Protein AF-A0A7S3LJ16-F1 (afdb_monomer_lite)

Sequence (303 aa):
MEGSASRHNSMEAPLIVEEGTYAYASEDDDGAQLVEEKSRVCLGKTRFFVALRYTCVTLSVVTNALLVCVVYILMKTNASYTPIKPPKPANDTKYYCPFTNGNTDYPSAIALTEVSADYVSLCWRDIIADDRGRTPTPYTLKVDDFWNSIEISKAEPIYRGRSLHFNATDLLPAVTYRFQLTAAKNPKDLYTIKATTSERGYCGNLADITAQKKNQKRMKSNIQQCIIKNVFSDNGARDCIVKKVGLSPKCASCWVKEGHCTLKRCATKCLNPASQACKDCSEKACFPDCVVCSGLPRWTFPA

Secondary structure (DSSP, 8-state):
----PPPPPP-PPP------------------------------------S-SSHHHHHHHHHHHHHHHHHHHHTTS---PPPPPPPPPPP------GGGG-----SSSEEEEEE-SS-EEEEE--TT--TTTPPPPPEEEEE-BTTTTB-GGGPPEEEEES-SEEEE-SPPTT-EEEEEEEETTEEEEEEEEEEEPPPBTTTBSHHHHHHHHHHHHHHHHHHHHHHHHTTT-HHHHHHHHHHHH---HHHHHHHHHHHHHHHHHHTTT-SSTTSHHHHHHHHHHTHHHHHHHH---GGGS--

Organism: NCBI:txid215587

InterPro domains:
  IPR003961 Fibronectin type III [PS50853] (106-199)
  IPR003961 Fibronectin type III [cd00063] (107-183)
  IPR013783 Immunoglobulin-like fold [G3DSA:2.60.40.10] (103-200)
  IPR036116 Fibronectin type III superfamily [SSF49265] (105-184)

Radius of gyration: 30.27 Å; chains: 1; bounding box: 56×52×122 Å

Structure (mmCIF, N/CA/C/O backbone):
data_AF-A0A7S3LJ16-F1
#
_entry.id   AF-A0A7S3LJ16-F1
#
loop_
_atom_site.group_PDB
_atom_site.id
_atom_site.type_symbol
_atom_site.label_atom_id
_atom_site.label_alt_id
_atom_site.label_comp_id
_atom_site.label_asym_id
_atom_site.label_entity_id
_atom_site.label_seq_id
_atom_site.pdbx_PDB_ins_code
_atom_site.Cartn_x
_atom_site.Cartn_y
_atom_site.Cartn_z
_atom_site.occupancy
_atom_site.B_iso_or_equiv
_atom_site.auth_seq_id
_atom_site.auth_comp_id
_atom_site.auth_asym_id
_atom_site.auth_atom_id
_atom_site.pdbx_PDB_model_num
ATOM 1 N N . MET A 1 1 ? 25.458 35.482 -55.438 1.00 44.53 1 MET A N 1
ATOM 2 C CA . MET A 1 1 ? 25.529 36.310 -54.219 1.00 44.53 1 MET A CA 1
ATOM 3 C C . MET A 1 1 ? 24.144 36.876 -53.969 1.00 44.53 1 MET A C 1
ATOM 5 O O . MET A 1 1 ? 23.876 37.977 -54.406 1.00 44.53 1 MET A O 1
ATOM 9 N N . GLU A 1 2 ? 23.267 36.118 -53.318 1.00 33.69 2 GLU A N 1
ATOM 10 C CA . GLU A 1 2 ? 22.007 36.624 -52.760 1.00 33.69 2 GLU A CA 1
ATOM 11 C C . GLU A 1 2 ? 21.747 35.814 -51.488 1.00 33.69 2 GLU A C 1
ATOM 13 O O . GLU A 1 2 ? 21.744 34.585 -51.520 1.00 33.69 2 GLU A O 1
ATOM 18 N N . GLY A 1 3 ? 21.667 36.505 -50.351 1.00 34.97 3 GLY A N 1
ATOM 19 C CA . GLY A 1 3 ? 21.447 35.917 -49.035 1.00 34.97 3 GLY A CA 1
ATOM 20 C C . GLY A 1 3 ? 20.075 36.321 -48.514 1.00 34.97 3 GLY A C 1
ATOM 21 O O . GLY A 1 3 ? 19.817 37.504 -48.309 1.00 34.97 3 GLY A O 1
ATOM 22 N N . SER A 1 4 ? 19.205 35.339 -48.280 1.00 42.50 4 SER A N 1
ATOM 23 C CA . SER A 1 4 ? 17.934 35.523 -47.578 1.00 42.50 4 SER A CA 1
ATOM 24 C C . SER A 1 4 ? 18.112 35.199 -46.097 1.00 42.50 4 SER A C 1
ATOM 26 O O . SER A 1 4 ? 18.382 34.059 -45.726 1.00 42.50 4 SER A O 1
ATOM 28 N N . ALA A 1 5 ? 17.942 36.211 -45.247 1.00 36.75 5 ALA A N 1
ATOM 29 C CA . ALA A 1 5 ? 17.853 36.068 -43.800 1.00 36.75 5 ALA A CA 1
ATOM 30 C C . ALA A 1 5 ? 16.383 35.866 -43.397 1.00 36.75 5 ALA A C 1
ATOM 32 O O . ALA A 1 5 ? 15.550 36.744 -43.621 1.00 36.75 5 ALA A O 1
ATOM 33 N N . SER A 1 6 ? 16.071 34.719 -42.794 1.00 42.12 6 SER A N 1
ATOM 34 C CA . SER A 1 6 ? 14.758 34.431 -42.210 1.00 42.12 6 SER A CA 1
ATOM 35 C C . SER A 1 6 ? 14.800 34.726 -40.709 1.00 42.12 6 SER A C 1
ATOM 37 O O . SER A 1 6 ? 15.608 34.149 -39.983 1.00 42.12 6 SER A O 1
ATOM 39 N N . ARG A 1 7 ? 13.961 35.662 -40.248 1.00 36.66 7 ARG A N 1
ATOM 40 C CA . ARG A 1 7 ? 13.759 35.980 -38.825 1.00 36.66 7 ARG A CA 1
ATOM 41 C C . ARG A 1 7 ? 12.789 34.962 -38.220 1.00 36.66 7 ARG A C 1
ATOM 43 O O . ARG A 1 7 ? 11.685 34.795 -38.728 1.00 36.66 7 ARG A O 1
ATOM 50 N N . HIS A 1 8 ? 13.175 34.318 -37.124 1.00 40.59 8 HIS A N 1
ATOM 51 C CA . HIS A 1 8 ? 12.254 33.618 -36.226 1.00 40.59 8 HIS A CA 1
ATOM 52 C C . HIS A 1 8 ? 12.046 34.475 -34.974 1.00 40.59 8 HIS A C 1
ATOM 54 O O . HIS A 1 8 ? 13.008 34.826 -34.296 1.00 40.59 8 HIS A O 1
ATOM 60 N N . ASN A 1 9 ? 10.788 34.828 -34.702 1.00 36.34 9 ASN A N 1
ATOM 61 C CA . ASN A 1 9 ? 10.353 35.419 -33.440 1.00 36.34 9 ASN A CA 1
ATOM 62 C C . ASN A 1 9 ? 10.146 34.289 -32.425 1.00 36.34 9 ASN A C 1
ATOM 64 O O . ASN A 1 9 ? 9.260 33.455 -32.607 1.00 36.34 9 ASN A O 1
ATOM 68 N N . SER A 1 10 ? 10.936 34.287 -31.355 1.00 37.03 10 SER A N 1
ATOM 69 C CA . SER A 1 10 ? 10.690 33.473 -30.165 1.00 37.03 10 SER A CA 1
ATOM 70 C C . SER A 1 10 ? 9.689 34.196 -29.264 1.00 37.03 10 SER A C 1
ATOM 72 O O . SER A 1 10 ? 9.940 35.320 -28.836 1.00 37.03 10 SER A O 1
ATOM 74 N N . MET A 1 11 ? 8.550 33.561 -28.986 1.00 33.62 11 MET A N 1
ATOM 75 C CA . MET A 1 11 ? 7.672 33.936 -27.877 1.00 33.62 11 MET A CA 1
ATOM 76 C C . MET A 1 11 ? 8.253 33.348 -26.590 1.00 33.62 11 MET A C 1
ATOM 78 O O . MET A 1 11 ? 8.264 32.132 -26.410 1.00 33.62 11 MET A O 1
ATOM 82 N N . GLU A 1 12 ? 8.745 34.212 -25.707 1.00 37.56 12 GLU A N 1
ATOM 83 C CA . GLU A 1 12 ? 9.071 33.860 -24.326 1.00 37.56 12 GLU A CA 1
ATOM 84 C C . GLU A 1 12 ? 7.771 33.762 -23.514 1.00 37.56 12 GLU A C 1
ATOM 86 O O . GLU A 1 12 ? 6.978 34.703 -23.463 1.00 37.56 12 GLU A O 1
ATOM 91 N N . ALA A 1 13 ? 7.543 32.608 -22.887 1.00 41.12 13 ALA A N 1
ATOM 92 C CA . ALA A 1 13 ? 6.515 32.429 -21.867 1.00 41.12 13 ALA A CA 1
ATOM 93 C C . ALA A 1 13 ? 7.133 32.669 -20.475 1.00 41.12 13 ALA A C 1
ATOM 95 O O . ALA A 1 13 ? 8.266 32.238 -20.240 1.00 41.12 13 ALA A O 1
ATOM 96 N N . PRO A 1 14 ? 6.425 33.324 -19.539 1.00 36.28 14 PRO A N 1
ATOM 97 C CA . PRO A 1 14 ? 6.965 33.605 -18.216 1.00 36.28 14 PRO A CA 1
ATOM 98 C C . PRO A 1 14 ? 7.013 32.346 -17.338 1.00 36.28 14 PRO A C 1
ATOM 100 O O . PRO A 1 14 ? 6.017 31.644 -17.156 1.00 36.28 14 PRO A O 1
ATOM 103 N N . LEU A 1 15 ? 8.190 32.103 -16.757 1.00 32.28 15 LEU A N 1
ATOM 104 C CA . LEU A 1 15 ? 8.410 31.201 -15.628 1.00 32.28 15 LEU A CA 1
ATOM 105 C C . LEU A 1 15 ? 7.689 31.749 -14.388 1.00 32.28 15 LEU A C 1
ATOM 107 O O . LEU A 1 15 ? 8.064 32.795 -13.863 1.00 32.28 15 LEU A O 1
ATOM 111 N N . ILE A 1 16 ? 6.693 31.017 -13.891 1.00 35.00 16 ILE A N 1
ATOM 112 C CA . ILE A 1 16 ? 6.196 31.169 -12.521 1.00 35.00 16 ILE A CA 1
ATOM 113 C C . ILE A 1 16 ? 7.022 30.217 -11.654 1.00 35.00 16 ILE A C 1
ATOM 115 O O . ILE A 1 16 ? 6.879 28.998 -11.739 1.00 35.00 16 ILE A O 1
ATOM 119 N N . VAL A 1 17 ? 7.928 30.788 -10.864 1.00 33.84 17 VAL A N 1
ATOM 120 C CA . VAL A 1 17 ? 8.651 30.099 -9.792 1.00 33.84 17 VAL A CA 1
ATOM 121 C C . VAL A 1 17 ? 7.836 30.303 -8.517 1.00 33.84 17 VAL A C 1
ATOM 123 O O . VAL A 1 17 ? 7.818 31.402 -7.971 1.00 33.84 17 VAL A O 1
ATOM 126 N N . GLU A 1 18 ? 7.136 29.269 -8.049 1.00 36.50 18 GLU A N 1
ATOM 127 C CA . GLU A 1 18 ? 6.628 29.249 -6.674 1.00 36.50 18 GLU A CA 1
ATOM 128 C C . GLU A 1 18 ? 7.719 28.686 -5.757 1.00 36.50 18 GLU A C 1
ATOM 130 O O . GLU A 1 18 ? 7.993 27.484 -5.732 1.00 36.50 18 GLU A O 1
ATOM 135 N N . GLU A 1 19 ? 8.372 29.575 -5.010 1.00 35.53 19 GLU A N 1
ATOM 136 C CA . GLU A 1 19 ? 9.252 29.218 -3.901 1.00 35.53 19 GLU A CA 1
ATOM 137 C C . GLU A 1 19 ? 8.410 28.745 -2.705 1.00 35.53 19 GLU A C 1
ATOM 139 O O . GLU A 1 19 ? 7.966 29.527 -1.867 1.00 35.53 19 GLU A O 1
ATOM 144 N N . GLY A 1 20 ? 8.188 27.435 -2.611 1.00 32.12 20 GLY A N 1
ATOM 145 C CA . GLY A 1 20 ? 7.682 26.795 -1.399 1.00 32.12 20 GLY A CA 1
ATOM 146 C C . GLY A 1 20 ? 8.816 26.560 -0.404 1.00 32.12 20 GLY A C 1
ATOM 147 O O . GLY A 1 20 ? 9.491 25.533 -0.447 1.00 32.12 20 GLY A O 1
ATOM 148 N N . THR A 1 21 ? 9.037 27.511 0.501 1.00 31.66 21 THR A N 1
ATOM 149 C CA . THR A 1 21 ? 9.938 27.362 1.651 1.00 31.66 21 THR A CA 1
ATOM 150 C C . THR A 1 21 ? 9.300 26.414 2.673 1.00 31.66 21 THR A C 1
ATOM 152 O O . THR A 1 21 ? 8.366 26.774 3.386 1.00 31.66 21 THR A O 1
ATOM 155 N N . TYR A 1 22 ? 9.799 25.180 2.762 1.00 34.19 22 TYR A N 1
ATOM 156 C CA . TYR A 1 22 ? 9.462 24.272 3.859 1.00 34.19 22 TYR A CA 1
ATOM 157 C C . TYR A 1 22 ? 10.367 24.574 5.054 1.00 34.19 22 TYR A C 1
ATOM 159 O O . TYR A 1 22 ? 11.539 24.200 5.075 1.00 34.19 22 TYR A O 1
ATOM 167 N N . ALA A 1 23 ? 9.818 25.259 6.057 1.00 31.25 23 ALA A N 1
ATOM 168 C CA . ALA A 1 23 ? 10.448 25.378 7.363 1.00 31.25 23 ALA A CA 1
ATOM 169 C C . ALA A 1 23 ? 1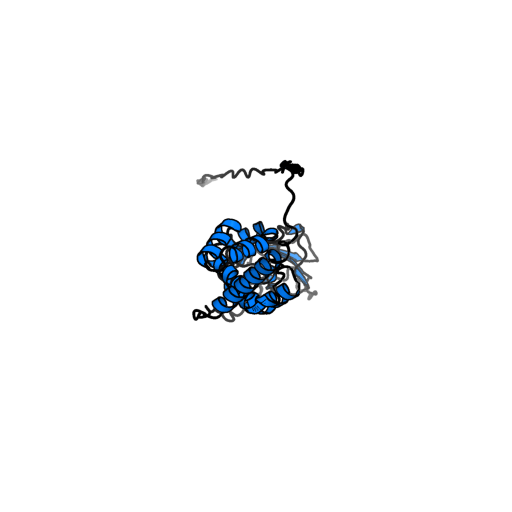0.426 24.009 8.065 1.00 31.25 23 ALA A C 1
ATOM 171 O O . ALA A 1 23 ? 9.363 23.479 8.393 1.00 31.25 23 ALA A O 1
ATOM 172 N N . TYR A 1 24 ? 11.607 23.435 8.291 1.00 34.00 24 TYR A N 1
ATOM 173 C CA . TYR A 1 24 ? 11.796 22.351 9.248 1.00 34.00 24 TYR A CA 1
ATOM 174 C C . TYR A 1 24 ? 11.750 22.950 10.656 1.00 34.00 24 TYR A C 1
ATOM 176 O O . TYR A 1 24 ? 12.658 23.677 11.049 1.00 34.00 24 TYR A O 1
ATOM 184 N N . ALA A 1 25 ? 10.696 22.647 11.411 1.00 32.22 25 ALA A N 1
ATOM 185 C CA . ALA A 1 25 ? 10.716 22.806 12.857 1.00 32.22 25 ALA A CA 1
ATOM 186 C C . ALA A 1 25 ? 11.494 21.620 13.447 1.00 32.22 25 ALA A C 1
ATOM 188 O O . ALA A 1 25 ? 11.031 20.479 13.401 1.00 32.22 25 ALA A O 1
ATOM 189 N N . SER A 1 26 ? 12.702 21.887 13.939 1.00 35.69 26 SER A N 1
ATOM 190 C CA . SER A 1 26 ? 13.384 21.033 14.907 1.00 35.69 26 SER A CA 1
ATOM 191 C C . SER A 1 26 ? 12.682 21.215 16.251 1.00 35.69 26 SER A C 1
ATOM 193 O O . SER A 1 26 ? 12.758 22.288 16.843 1.00 35.69 26 SER A O 1
ATOM 195 N N . GLU A 1 27 ? 11.950 20.200 16.703 1.00 43.31 27 GLU A N 1
ATOM 196 C CA . GLU A 1 27 ? 11.511 20.133 18.096 1.00 43.31 27 GLU A CA 1
ATOM 197 C C . GLU A 1 27 ? 12.629 19.465 18.893 1.00 43.31 27 GLU A C 1
ATOM 199 O O . GLU A 1 27 ? 12.891 18.269 18.744 1.00 43.31 27 GLU A O 1
ATOM 204 N N . ASP A 1 28 ? 13.315 20.303 19.665 1.00 38.19 28 ASP A N 1
ATOM 205 C CA . ASP A 1 28 ? 14.292 19.926 20.670 1.00 38.19 28 ASP A CA 1
ATOM 206 C C . ASP A 1 28 ? 13.643 19.096 21.789 1.00 38.19 28 ASP A C 1
ATOM 208 O O . ASP A 1 28 ? 12.487 19.293 22.177 1.00 38.19 28 ASP A O 1
ATOM 212 N N . ASP A 1 29 ? 14.435 18.145 22.281 1.00 48.34 29 ASP A N 1
ATOM 213 C CA . ASP A 1 29 ? 14.226 17.374 23.499 1.00 48.34 29 ASP A CA 1
ATOM 214 C C . ASP A 1 29 ? 14.048 18.300 24.710 1.00 48.34 29 ASP A C 1
ATOM 216 O O . ASP A 1 29 ? 14.997 18.964 25.117 1.00 48.34 29 ASP A O 1
ATOM 220 N N . ASP A 1 30 ? 12.887 18.240 25.365 1.00 38.12 30 ASP A N 1
ATOM 221 C CA . ASP A 1 30 ? 12.751 18.672 26.755 1.00 38.12 30 ASP A CA 1
ATOM 222 C C . ASP A 1 30 ? 12.128 17.560 27.602 1.00 38.12 30 ASP A C 1
ATOM 224 O O . ASP A 1 30 ? 10.968 17.156 27.462 1.00 38.12 30 ASP A O 1
ATOM 228 N N . GLY A 1 31 ? 12.964 17.038 28.500 1.00 42.78 31 GLY A N 1
ATOM 229 C CA . GLY A 1 31 ? 12.619 16.035 29.489 1.00 42.78 31 GLY A CA 1
ATOM 230 C C . GLY A 1 31 ? 11.640 16.575 30.527 1.00 42.78 31 GLY A C 1
ATOM 231 O O . GLY A 1 31 ? 11.952 17.475 31.303 1.00 42.78 31 GLY A O 1
ATOM 232 N N . ALA A 1 32 ? 10.470 15.949 30.614 1.00 34.19 32 ALA A N 1
ATOM 233 C CA . ALA A 1 32 ? 9.558 16.151 31.729 1.00 34.19 32 ALA A CA 1
ATOM 234 C C . ALA A 1 32 ? 10.014 15.315 32.938 1.00 34.19 32 ALA A C 1
ATOM 236 O O . ALA A 1 32 ? 9.803 14.101 33.004 1.00 34.19 32 ALA A O 1
ATOM 237 N N . GLN A 1 33 ? 10.639 15.991 33.904 1.00 33.88 33 GLN A N 1
ATOM 238 C CA . GLN A 1 33 ? 10.789 15.521 35.279 1.00 33.88 33 GLN A CA 1
ATOM 239 C C . GLN A 1 33 ? 9.412 15.277 35.913 1.00 33.88 33 GLN A C 1
ATOM 241 O O . GLN A 1 33 ? 8.528 16.132 35.893 1.00 33.88 33 GLN A O 1
ATOM 246 N N . LEU A 1 34 ? 9.260 14.106 36.532 1.00 34.62 34 LEU A N 1
ATOM 247 C CA . LEU A 1 34 ? 8.178 13.798 37.461 1.00 34.62 34 LEU A CA 1
ATOM 248 C C . LEU A 1 34 ? 8.373 14.632 38.736 1.00 34.62 34 LEU A C 1
ATOM 250 O O . LEU A 1 34 ? 9.244 14.329 39.550 1.00 34.62 34 LEU A O 1
ATOM 254 N N . VAL A 1 35 ? 7.563 15.676 38.911 1.00 34.84 35 VAL A N 1
ATOM 255 C CA . VAL A 1 35 ? 7.431 16.376 40.193 1.00 34.84 35 VAL A CA 1
ATOM 256 C C . VAL A 1 35 ? 6.405 15.622 41.037 1.00 34.84 35 VAL A C 1
ATOM 258 O O . VAL A 1 35 ? 5.220 15.558 40.718 1.00 34.84 35 VAL A O 1
ATOM 261 N N . GLU A 1 36 ? 6.900 15.003 42.103 1.00 39.34 36 GLU A N 1
ATOM 262 C CA . GLU A 1 36 ? 6.132 14.294 43.121 1.00 39.34 36 GLU A CA 1
ATOM 263 C C . GLU A 1 36 ? 5.460 15.321 44.056 1.00 39.34 36 GLU A C 1
ATOM 265 O O . GLU A 1 36 ? 6.078 15.850 44.981 1.00 39.34 36 GLU A O 1
ATOM 270 N N . GLU A 1 37 ? 4.188 15.643 43.811 1.00 35.06 37 GLU A N 1
ATOM 271 C CA . GLU A 1 37 ? 3.423 16.554 44.668 1.00 35.06 37 GLU A CA 1
ATOM 272 C C . GLU A 1 37 ? 2.857 15.798 45.886 1.00 35.06 37 GLU A C 1
ATOM 274 O O . GLU A 1 37 ? 1.835 15.112 45.837 1.00 35.06 37 GLU A O 1
ATOM 279 N N . LYS A 1 38 ? 3.560 15.907 47.020 1.00 38.09 38 LYS A N 1
ATOM 280 C CA . LYS A 1 38 ? 3.091 15.452 48.337 1.00 38.09 38 LYS A CA 1
ATOM 281 C C . LYS A 1 38 ? 2.044 16.418 48.896 1.00 38.09 38 LYS A C 1
ATOM 283 O O . LYS A 1 38 ? 2.386 17.354 49.616 1.00 38.09 38 LYS A O 1
ATOM 288 N N . SER A 1 39 ? 0.761 16.137 48.686 1.00 34.41 39 SER A N 1
ATOM 289 C CA . SER A 1 39 ? -0.305 16.758 49.482 1.00 34.41 39 SER A CA 1
ATOM 290 C C . SER A 1 39 ? -0.456 16.038 50.828 1.00 34.41 39 SER A C 1
ATOM 292 O O . SER A 1 39 ? -0.985 14.930 50.919 1.00 34.41 39 SER A O 1
ATOM 294 N N . ARG A 1 40 ? 0.016 16.683 51.902 1.00 37.00 40 ARG A N 1
ATOM 295 C CA . ARG A 1 40 ? -0.336 16.340 53.287 1.00 37.00 40 ARG A CA 1
ATOM 296 C C . ARG A 1 40 ? -1.752 16.841 53.566 1.00 37.00 40 ARG A C 1
ATOM 298 O O . ARG A 1 40 ? -1.974 18.045 53.607 1.00 37.00 40 ARG A O 1
ATOM 305 N N . VAL A 1 41 ? -2.677 15.925 53.833 1.00 35.81 41 VAL A N 1
ATOM 306 C CA . VAL A 1 41 ? -3.947 16.238 54.496 1.00 35.81 41 VAL A CA 1
ATOM 307 C C . VAL A 1 41 ? -3.878 15.676 55.910 1.00 35.81 41 VAL A C 1
ATOM 309 O O . VAL A 1 41 ? -3.784 14.467 56.117 1.00 35.81 41 VAL A O 1
ATOM 312 N N . CYS A 1 42 ? -3.887 16.578 56.888 1.00 39.84 42 CYS A N 1
ATOM 313 C CA . CYS A 1 42 ? -4.087 16.256 58.292 1.00 39.84 42 CYS A CA 1
ATOM 314 C C . CYS A 1 42 ? -5.509 15.714 58.477 1.00 39.84 42 CYS A C 1
ATOM 316 O O . CYS A 1 42 ? -6.473 16.439 58.246 1.00 39.84 42 CYS A O 1
ATOM 318 N N . LEU A 1 43 ? -5.646 14.474 58.947 1.00 35.59 43 LEU A N 1
ATOM 319 C CA . LEU A 1 43 ? -6.892 13.990 59.533 1.00 35.59 43 LEU A CA 1
ATOM 320 C C . LEU A 1 43 ? -6.647 13.636 60.993 1.00 35.59 43 LEU A C 1
ATOM 322 O O . LEU A 1 43 ? -5.793 12.818 61.340 1.00 35.59 43 LEU A O 1
ATOM 326 N N . GLY A 1 44 ? -7.386 14.350 61.837 1.00 34.03 44 GLY A N 1
ATOM 327 C CA . GLY A 1 44 ? -7.381 14.216 63.276 1.00 34.03 44 GLY A CA 1
ATOM 328 C C . GLY A 1 44 ? -7.816 12.830 63.732 1.00 34.03 44 GLY A C 1
ATOM 329 O O . GLY A 1 44 ? -8.582 12.116 63.086 1.00 34.03 44 GLY A O 1
ATOM 330 N N . LYS A 1 45 ? -7.306 12.479 64.908 1.00 43.78 45 LYS A N 1
ATOM 331 C CA . LYS A 1 45 ? -7.735 11.346 65.717 1.00 43.78 45 LYS A CA 1
ATOM 332 C C . LYS A 1 45 ? -9.249 11.378 65.922 1.00 43.78 45 LYS A C 1
ATOM 334 O O . LYS A 1 45 ? -9.762 12.278 66.582 1.00 43.78 45 LYS A O 1
ATOM 339 N N . THR A 1 46 ? -9.931 10.306 65.542 1.00 37.97 46 THR A N 1
ATOM 340 C CA . THR A 1 46 ? -11.054 9.807 66.339 1.00 37.97 46 THR A CA 1
ATOM 341 C C . THR A 1 46 ? -11.115 8.291 66.210 1.00 37.97 46 THR A C 1
ATOM 343 O O . THR A 1 46 ? -11.083 7.729 65.120 1.00 37.97 46 THR A O 1
ATOM 346 N N . ARG A 1 47 ? -11.090 7.628 67.367 1.00 49.44 47 ARG A N 1
ATOM 347 C CA . ARG A 1 47 ? -11.299 6.188 67.521 1.00 49.44 47 ARG A CA 1
ATOM 348 C C . ARG A 1 47 ? -12.740 5.848 67.114 1.00 49.44 47 ARG A C 1
ATOM 350 O O . ARG A 1 47 ? -13.613 6.666 67.369 1.00 49.44 47 ARG A O 1
ATOM 357 N N . PHE A 1 48 ? -12.927 4.625 66.607 1.00 42.69 48 PHE A N 1
ATOM 358 C CA . PHE A 1 48 ? -14.157 3.839 66.373 1.00 42.69 48 PHE A CA 1
ATOM 359 C C . PHE A 1 48 ? -14.357 3.392 64.911 1.00 42.69 48 PHE A C 1
ATOM 361 O O . PHE A 1 48 ? -14.116 4.144 63.979 1.00 42.69 48 PHE A O 1
ATOM 368 N N . PHE A 1 49 ? -14.825 2.144 64.767 1.00 37.59 49 PHE A N 1
ATOM 369 C CA . PHE A 1 49 ? -15.144 1.369 63.552 1.00 37.59 49 PHE A CA 1
ATOM 370 C C . PHE A 1 49 ? -14.034 0.522 62.904 1.00 37.59 49 PHE A C 1
ATOM 372 O O . PHE A 1 49 ? -13.638 0.701 61.755 1.00 37.59 49 PHE A O 1
ATOM 379 N N . VAL A 1 50 ? -13.655 -0.546 63.611 1.00 46.97 50 VAL A N 1
ATOM 380 C CA . VAL A 1 50 ? -13.202 -1.808 63.001 1.00 46.97 50 VAL A CA 1
ATOM 381 C C . VAL A 1 50 ? -14.447 -2.666 62.732 1.00 46.97 50 VAL A C 1
ATOM 383 O O . VAL A 1 50 ? -14.789 -3.495 63.561 1.00 46.97 50 VAL A O 1
ATOM 386 N N . ALA A 1 51 ? -15.184 -2.419 61.638 1.00 45.84 51 ALA A N 1
ATOM 387 C CA . ALA A 1 51 ? -16.254 -3.329 61.166 1.00 45.84 51 ALA A CA 1
ATOM 388 C C . ALA A 1 51 ? -16.805 -3.046 59.744 1.00 45.84 51 ALA A C 1
ATOM 390 O O . ALA A 1 51 ? -17.863 -3.559 59.399 1.00 45.84 51 ALA A O 1
ATOM 391 N N . LEU A 1 52 ? -16.154 -2.232 58.899 1.00 40.78 52 LEU A N 1
ATOM 392 C CA . LEU A 1 52 ? -16.749 -1.790 57.615 1.00 40.78 52 LEU A CA 1
ATOM 393 C C . LEU A 1 52 ? -15.781 -1.808 56.416 1.00 40.78 52 LEU A C 1
ATOM 395 O O . LEU A 1 52 ? -15.971 -1.088 55.443 1.00 40.78 52 LEU A O 1
ATOM 399 N N . ARG A 1 53 ? -14.733 -2.645 56.455 1.00 41.12 53 ARG A N 1
ATOM 400 C CA . ARG A 1 53 ? -13.799 -2.812 55.318 1.00 41.12 53 ARG A CA 1
ATOM 401 C C . ARG A 1 53 ? -14.096 -4.001 54.395 1.00 41.12 53 ARG A C 1
ATOM 403 O O . ARG A 1 53 ? -13.517 -4.054 53.317 1.00 41.12 53 ARG A O 1
ATOM 410 N N . TYR A 1 54 ? -15.011 -4.905 54.750 1.00 42.00 54 TYR A N 1
ATOM 411 C CA . TYR A 1 54 ? -15.296 -6.095 53.929 1.00 42.00 54 TYR A CA 1
ATOM 412 C C . TYR A 1 54 ? -16.470 -5.947 52.946 1.00 42.00 54 TYR A C 1
ATOM 414 O O . TYR A 1 54 ? -16.555 -6.715 51.994 1.00 42.00 54 TYR A O 1
ATOM 422 N N . THR A 1 55 ? -17.341 -4.947 53.099 1.00 40.94 55 THR A N 1
ATOM 423 C CA . THR A 1 55 ? -18.516 -4.760 52.221 1.00 40.94 55 THR A CA 1
ATOM 424 C C . THR A 1 55 ? -18.278 -3.825 51.031 1.00 40.94 55 THR A C 1
ATOM 426 O O . THR A 1 55 ? -19.026 -3.877 50.061 1.00 40.94 55 THR A O 1
ATOM 429 N N . CYS A 1 56 ? -17.222 -3.005 51.041 1.00 37.69 56 CYS A N 1
ATOM 430 C CA . CYS A 1 56 ? -16.941 -2.085 49.928 1.00 37.69 56 CYS A CA 1
ATOM 431 C C . CYS A 1 56 ? -16.173 -2.762 48.770 1.00 37.69 56 CYS A C 1
ATOM 433 O O . CYS A 1 56 ? -16.319 -2.384 47.609 1.00 37.69 56 CYS A O 1
ATOM 435 N N . VAL A 1 57 ? -15.403 -3.820 49.057 1.00 42.00 57 VAL A N 1
ATOM 436 C CA . VAL A 1 57 ? -14.650 -4.565 48.029 1.00 42.00 57 VAL A CA 1
ATOM 437 C C . VAL A 1 57 ? -15.575 -5.453 47.189 1.00 42.00 57 VAL A C 1
ATOM 439 O O . VAL A 1 57 ? -15.378 -5.574 45.983 1.00 42.00 57 VAL A O 1
ATOM 442 N N . THR A 1 58 ? -16.639 -6.011 47.771 1.00 42.97 58 THR A N 1
ATOM 443 C CA . THR A 1 58 ? -17.591 -6.852 47.027 1.00 42.97 58 THR A CA 1
ATOM 444 C C . THR A 1 58 ? -18.505 -6.037 46.105 1.00 42.97 58 THR A C 1
ATOM 446 O O . THR A 1 58 ? -18.811 -6.495 45.007 1.00 42.97 58 THR A O 1
ATOM 449 N N . LEU A 1 59 ? -18.862 -4.796 46.462 1.00 38.50 59 LEU A N 1
ATOM 450 C CA . LEU A 1 59 ? -19.703 -3.938 45.610 1.00 38.50 59 LEU A CA 1
ATOM 451 C C . LEU A 1 59 ? -18.986 -3.460 44.326 1.00 38.50 59 LEU A C 1
ATOM 453 O O . LEU A 1 59 ? -19.624 -3.297 43.285 1.00 38.50 59 LEU A O 1
ATOM 457 N N . SER A 1 60 ? -17.659 -3.293 44.369 1.00 44.50 60 SER A N 1
ATOM 458 C CA . SER A 1 60 ? -16.839 -2.894 43.207 1.00 44.50 60 SER A CA 1
ATOM 459 C C . SER A 1 60 ? -16.626 -4.037 42.199 1.00 44.50 60 SER A C 1
ATOM 461 O O . SER A 1 60 ? -16.572 -3.823 40.984 1.00 44.50 60 SER A O 1
ATOM 463 N N . VAL A 1 61 ? -16.573 -5.283 42.680 1.00 48.78 61 VAL A N 1
ATOM 464 C CA . VAL A 1 61 ? -16.457 -6.468 41.811 1.00 48.78 61 VAL A CA 1
ATOM 465 C C . VAL A 1 61 ? -17.796 -6.782 41.135 1.00 48.78 61 VAL A C 1
ATOM 467 O O . VAL A 1 61 ? -17.828 -7.114 39.951 1.00 48.78 61 VAL A O 1
ATOM 470 N N . VAL A 1 62 ? -18.915 -6.608 41.847 1.00 50.66 62 VAL A N 1
ATOM 471 C CA . VAL A 1 62 ? -20.257 -6.889 41.307 1.00 50.66 62 VAL A CA 1
ATOM 472 C C . VAL A 1 62 ? -20.697 -5.839 40.280 1.00 50.66 62 VAL A C 1
ATOM 474 O O . VAL A 1 62 ? -21.278 -6.198 39.257 1.00 50.66 62 VAL A O 1
ATOM 477 N N . THR A 1 63 ? -20.366 -4.558 40.476 1.00 52.00 63 THR A N 1
ATOM 478 C CA . THR A 1 63 ? -20.680 -3.504 39.489 1.00 52.00 63 THR A CA 1
ATOM 479 C C . THR A 1 63 ? -19.886 -3.660 38.190 1.00 52.00 63 THR A C 1
ATOM 481 O O . THR A 1 63 ? -20.465 -3.520 37.114 1.00 52.00 63 THR A O 1
ATOM 484 N N . ASN A 1 64 ? -18.608 -4.054 38.253 1.00 51.66 64 ASN A N 1
ATOM 485 C CA . ASN A 1 64 ? -17.824 -4.362 37.051 1.00 51.66 64 ASN A CA 1
ATOM 486 C C . ASN A 1 64 ? -18.337 -5.607 36.309 1.00 51.66 64 ASN A C 1
ATOM 488 O O . ASN A 1 64 ? -18.441 -5.588 35.083 1.00 51.66 64 ASN A O 1
ATOM 492 N N . ALA A 1 65 ? -18.714 -6.672 37.025 1.00 53.50 65 ALA A N 1
ATOM 493 C CA . ALA A 1 65 ? -19.255 -7.882 36.401 1.00 53.50 65 ALA A CA 1
ATOM 494 C C . ALA A 1 65 ? -20.601 -7.632 35.692 1.00 53.50 65 ALA A C 1
ATOM 496 O O . ALA A 1 65 ? -20.834 -8.151 34.596 1.00 53.50 65 ALA A O 1
ATOM 497 N N . LEU A 1 66 ? -21.466 -6.795 36.276 1.00 54.97 66 LEU A N 1
ATOM 498 C CA . LEU A 1 66 ? -22.732 -6.388 35.662 1.00 54.97 66 LEU A CA 1
ATOM 499 C C . LEU A 1 66 ? -22.518 -5.495 34.435 1.00 54.97 66 LEU A C 1
ATOM 501 O O . LEU A 1 66 ? -23.201 -5.695 33.433 1.00 54.97 66 LEU A O 1
ATOM 505 N N . LEU A 1 67 ? -21.544 -4.576 34.459 1.00 57.38 67 LEU A N 1
ATOM 506 C CA . LEU A 1 67 ? -21.218 -3.751 33.290 1.00 57.38 67 LEU A CA 1
ATOM 507 C C . LEU A 1 67 ? -20.737 -4.614 32.113 1.00 57.38 67 LEU A C 1
ATOM 509 O O . LEU A 1 67 ? -21.187 -4.429 30.983 1.00 57.38 67 LEU A O 1
ATOM 513 N N . VAL A 1 68 ? -19.880 -5.605 32.388 1.00 57.59 68 VAL A N 1
ATOM 514 C CA . VAL A 1 68 ? -19.410 -6.569 31.380 1.00 57.59 68 VAL A CA 1
ATOM 515 C C . VAL A 1 68 ? -20.575 -7.398 30.828 1.00 57.59 68 VAL A C 1
ATOM 517 O O . VAL A 1 68 ? -20.670 -7.582 29.615 1.00 57.59 68 VAL A O 1
ATOM 520 N N . CYS A 1 69 ? -21.503 -7.847 31.681 1.00 53.25 69 CYS A N 1
ATOM 521 C CA . CYS A 1 69 ? -22.683 -8.593 31.235 1.00 53.25 69 CYS A CA 1
ATOM 522 C C . CYS A 1 69 ? -23.639 -7.747 30.383 1.00 53.25 69 CYS A C 1
ATOM 524 O O . CYS A 1 69 ? -24.119 -8.228 29.360 1.00 53.25 69 CYS A O 1
ATOM 526 N N . VAL A 1 70 ? -23.902 -6.492 30.756 1.00 60.12 70 VAL A N 1
ATOM 527 C CA . VAL A 1 70 ? -24.808 -5.608 30.001 1.00 60.12 70 VAL A CA 1
ATOM 528 C C . VAL A 1 70 ? -24.221 -5.267 28.629 1.00 60.12 70 VAL A C 1
ATOM 530 O O . VAL A 1 70 ? -24.935 -5.346 27.629 1.00 60.12 70 VAL A O 1
ATOM 533 N N . VAL A 1 71 ? -22.914 -4.992 28.543 1.00 60.09 71 VAL A N 1
ATOM 534 C CA . VAL A 1 71 ? -22.223 -4.801 27.254 1.00 60.09 71 VAL A CA 1
ATOM 535 C C . VAL A 1 71 ? -22.305 -6.071 26.395 1.00 60.09 71 VAL A C 1
ATOM 537 O O . VAL A 1 71 ? -22.590 -5.989 25.201 1.00 60.09 71 VAL A O 1
ATOM 540 N N . TYR A 1 72 ? -22.136 -7.253 26.998 1.00 57.03 72 TYR A N 1
ATOM 541 C CA . TYR A 1 72 ? -22.214 -8.532 26.286 1.00 57.03 72 TYR A CA 1
ATOM 542 C C . TYR A 1 72 ? -23.624 -8.844 25.753 1.00 57.03 72 TYR A C 1
ATOM 544 O O . TYR A 1 72 ? -23.770 -9.352 24.639 1.00 57.03 72 TYR A O 1
ATOM 552 N N . ILE A 1 73 ? -24.673 -8.525 26.519 1.00 58.38 73 ILE A N 1
ATOM 553 C CA . ILE A 1 73 ? -26.071 -8.760 26.126 1.00 58.38 73 ILE A CA 1
ATOM 554 C C . ILE A 1 73 ? -26.503 -7.779 25.024 1.00 58.38 73 ILE A C 1
ATOM 556 O O . ILE A 1 73 ? -27.155 -8.196 24.066 1.00 58.38 73 ILE A O 1
ATOM 560 N N . LEU A 1 74 ? -26.089 -6.509 25.092 1.00 53.84 74 LEU A N 1
ATOM 561 C CA . LEU A 1 74 ? -26.463 -5.493 24.099 1.00 53.84 74 LEU A CA 1
ATOM 562 C C . LEU A 1 74 ? -25.780 -5.690 22.734 1.00 53.84 74 LEU A C 1
ATOM 564 O O . LEU A 1 74 ? -26.366 -5.367 21.705 1.00 53.84 74 LEU A O 1
ATOM 568 N N . MET A 1 75 ? -24.596 -6.310 22.673 1.00 51.88 75 MET A N 1
ATOM 569 C CA . MET A 1 75 ? -23.935 -6.620 21.391 1.00 51.88 75 MET A CA 1
ATOM 570 C C . MET A 1 75 ? -24.629 -7.724 20.563 1.00 51.88 75 MET A C 1
ATOM 572 O O . MET A 1 75 ? -24.265 -7.961 19.403 1.00 51.88 75 MET A O 1
ATOM 576 N N . LYS A 1 76 ? -25.634 -8.420 21.116 1.00 47.88 76 LYS A N 1
ATOM 577 C CA . LYS A 1 76 ? -26.362 -9.474 20.388 1.00 47.88 76 LYS A CA 1
ATOM 578 C C . LYS A 1 76 ? -27.467 -8.952 19.463 1.00 47.88 76 LYS A C 1
ATOM 580 O O . LYS A 1 76 ? -27.776 -9.640 18.490 1.00 47.88 76 LYS A O 1
ATOM 585 N N . THR A 1 77 ? -28.011 -7.754 19.670 1.00 42.41 77 THR A N 1
ATOM 586 C CA . THR A 1 77 ? -29.063 -7.196 18.801 1.00 42.41 77 THR A CA 1
ATOM 587 C C . THR A 1 77 ? -28.438 -6.506 17.586 1.00 42.41 77 THR A C 1
ATOM 589 O O . THR A 1 77 ? -27.984 -5.370 17.678 1.00 42.41 77 THR A O 1
ATOM 592 N N . ASN A 1 78 ? -28.343 -7.209 16.452 1.00 43.19 78 ASN A N 1
ATOM 593 C CA . ASN A 1 78 ? -27.646 -6.721 15.257 1.00 43.19 78 ASN A CA 1
ATOM 594 C C . ASN A 1 78 ? -28.612 -6.183 14.200 1.00 43.19 78 ASN A C 1
ATOM 596 O O . ASN A 1 78 ? -29.528 -6.884 13.774 1.00 43.19 78 ASN A O 1
ATOM 600 N N . ALA A 1 79 ? -28.314 -4.978 13.714 1.00 38.50 79 ALA A N 1
ATOM 601 C CA . ALA A 1 79 ? -28.762 -4.508 12.415 1.00 38.50 79 ALA A CA 1
ATOM 602 C C . ALA A 1 79 ? -28.159 -5.393 11.310 1.00 38.50 79 ALA A C 1
ATOM 604 O O . ALA A 1 79 ? -26.968 -5.715 11.326 1.00 38.50 79 ALA A O 1
ATOM 605 N N . SER A 1 80 ? -28.997 -5.803 10.359 1.00 32.06 80 SER A N 1
ATOM 606 C CA . SER A 1 80 ? -28.596 -6.580 9.188 1.00 32.06 80 SER A CA 1
ATOM 607 C C . SER A 1 80 ? -27.763 -5.701 8.255 1.00 32.06 80 SER A C 1
ATOM 609 O O . SER A 1 80 ? -28.290 -4.782 7.630 1.00 32.06 80 SER A O 1
ATOM 611 N N . TYR A 1 81 ? -26.459 -5.962 8.175 1.00 39.03 81 TYR A N 1
ATOM 612 C CA . TYR A 1 81 ? -25.556 -5.263 7.265 1.00 39.03 81 TYR A CA 1
ATOM 613 C C . TYR A 1 81 ? -25.346 -6.083 5.993 1.00 39.03 81 TYR A C 1
ATOM 615 O O . TYR A 1 81 ? -24.904 -7.230 6.048 1.00 39.03 81 TYR A O 1
ATOM 623 N N . THR A 1 82 ? -25.635 -5.482 4.840 1.00 30.70 82 THR A N 1
ATOM 624 C CA . THR A 1 82 ? -25.309 -6.059 3.534 1.00 30.70 82 THR A CA 1
ATOM 625 C C . THR A 1 82 ? -23.844 -5.765 3.189 1.00 30.70 82 THR A C 1
ATOM 627 O O . THR A 1 82 ? -23.471 -4.588 3.123 1.00 30.70 82 THR A O 1
ATOM 630 N N . PRO A 1 83 ? -23.007 -6.788 2.935 1.00 35.53 83 PRO A N 1
ATOM 631 C CA . PRO A 1 83 ? -21.625 -6.600 2.507 1.00 35.53 83 PRO A CA 1
ATOM 632 C C . PRO A 1 83 ? -21.568 -5.823 1.187 1.00 35.53 83 PRO A C 1
ATOM 634 O O . PRO A 1 83 ? -22.180 -6.223 0.197 1.00 35.53 83 PRO A O 1
ATOM 637 N N . ILE A 1 84 ? -20.818 -4.722 1.157 1.00 35.88 84 ILE A N 1
ATOM 638 C CA . ILE A 1 84 ? -20.519 -4.009 -0.089 1.00 35.88 84 ILE A CA 1
ATOM 639 C C . ILE A 1 84 ? -19.419 -4.800 -0.804 1.00 35.88 84 ILE A C 1
ATOM 641 O O . ILE A 1 84 ? -18.322 -4.952 -0.266 1.00 35.88 84 ILE A O 1
ATOM 645 N N . LYS A 1 85 ? -19.711 -5.329 -1.997 1.00 28.97 85 LYS A N 1
ATOM 646 C CA . LYS A 1 85 ? -18.716 -6.034 -2.818 1.00 28.97 85 LYS A CA 1
ATOM 647 C C . LYS A 1 85 ? -17.691 -5.034 -3.374 1.00 28.97 85 LYS A C 1
ATOM 649 O O . LYS A 1 85 ? -18.110 -4.029 -3.950 1.00 28.97 85 LYS A O 1
ATOM 654 N N . PRO A 1 86 ? -16.379 -5.297 -3.248 1.00 37.41 86 PRO A N 1
ATOM 655 C CA . PRO A 1 86 ? -15.364 -4.489 -3.915 1.00 37.41 86 PRO A CA 1
ATOM 656 C C . PRO A 1 86 ? -15.506 -4.590 -5.447 1.00 37.41 86 PRO A C 1
ATOM 658 O O . PRO A 1 86 ? -16.021 -5.599 -5.947 1.00 37.41 86 PRO A O 1
ATOM 661 N N . PRO A 1 87 ? -15.059 -3.568 -6.202 1.00 39.81 87 PRO A N 1
ATOM 662 C CA . PRO A 1 87 ? -15.060 -3.611 -7.660 1.00 39.81 87 PRO A CA 1
ATOM 663 C C . PRO A 1 87 ? -14.227 -4.798 -8.163 1.00 39.81 87 PRO A C 1
ATOM 665 O O . PRO A 1 87 ? -13.152 -5.095 -7.638 1.00 39.81 87 PRO A O 1
ATOM 668 N N . LYS A 1 88 ? -14.761 -5.507 -9.163 1.00 34.12 88 LYS A N 1
ATOM 669 C CA . LYS A 1 88 ? -14.111 -6.661 -9.795 1.00 34.12 88 LYS A CA 1
ATOM 670 C C . LYS A 1 88 ? -12.862 -6.175 -10.556 1.00 34.12 88 LYS A C 1
ATOM 672 O O . LYS A 1 88 ? -12.988 -5.179 -11.269 1.00 34.12 88 LYS A O 1
ATOM 677 N N . PRO A 1 89 ? -11.692 -6.833 -10.430 1.00 44.78 89 PRO A N 1
ATOM 678 C CA . PRO A 1 89 ? -10.520 -6.485 -11.233 1.00 44.78 89 PRO A CA 1
ATOM 679 C C . PRO A 1 89 ? -10.853 -6.602 -12.726 1.00 44.78 89 PRO A C 1
ATOM 681 O O . PRO A 1 89 ? -11.627 -7.480 -13.124 1.00 44.78 89 PRO A O 1
ATOM 684 N N . ALA A 1 90 ? -10.322 -5.679 -13.529 1.00 44.94 90 ALA A N 1
ATOM 685 C CA . ALA A 1 90 ? -10.542 -5.649 -14.969 1.00 44.94 90 ALA A CA 1
ATOM 686 C C . ALA A 1 90 ? -10.011 -6.943 -15.615 1.00 44.94 90 ALA A C 1
ATOM 688 O O . ALA A 1 90 ? -8.961 -7.453 -15.240 1.00 44.94 90 ALA A O 1
ATOM 689 N N . ASN A 1 91 ? -10.792 -7.513 -16.534 1.00 46.66 91 ASN A N 1
ATOM 690 C CA . ASN A 1 91 ? -10.497 -8.775 -17.215 1.00 46.66 91 ASN A CA 1
ATOM 691 C C . ASN A 1 91 ? -9.205 -8.702 -18.051 1.00 46.66 91 ASN A C 1
ATOM 693 O O . ASN A 1 91 ? -9.085 -7.796 -18.866 1.00 46.66 91 ASN A O 1
ATOM 697 N N . ASP A 1 92 ? -8.355 -9.726 -17.904 1.00 45.81 92 ASP A N 1
ATOM 698 C CA . ASP A 1 92 ? -7.485 -10.422 -18.880 1.00 45.81 92 ASP A CA 1
ATOM 699 C C . ASP A 1 92 ? -7.211 -9.732 -20.237 1.00 45.81 92 ASP A C 1
ATOM 701 O O . ASP A 1 92 ? -7.416 -10.296 -21.317 1.00 45.81 92 ASP A O 1
ATOM 705 N N . THR A 1 93 ? -6.754 -8.480 -20.217 1.00 55.06 93 THR A N 1
ATOM 706 C CA . THR A 1 93 ? -6.238 -7.826 -21.418 1.00 55.06 93 THR A CA 1
ATOM 707 C C . THR A 1 93 ? -4.859 -8.386 -21.713 1.00 55.06 93 THR A C 1
ATOM 709 O O . THR A 1 93 ? -3.909 -8.172 -20.965 1.00 55.06 93 THR A O 1
ATOM 712 N N . LYS A 1 94 ? -4.758 -9.105 -22.833 1.00 60.66 94 LYS A N 1
ATOM 713 C CA . LYS A 1 94 ? -3.515 -9.638 -23.395 1.00 60.66 94 LYS A CA 1
ATOM 714 C C . LYS A 1 94 ? -2.417 -8.565 -23.372 1.00 60.66 94 LYS A C 1
ATOM 716 O O . LYS A 1 94 ? -2.482 -7.588 -24.115 1.00 60.66 94 LYS A O 1
ATOM 721 N N . TYR A 1 95 ? -1.426 -8.763 -22.507 1.00 65.38 95 TYR A N 1
ATOM 722 C CA . TYR A 1 95 ? -0.311 -7.845 -22.279 1.00 65.38 95 TYR A CA 1
ATOM 723 C C . TYR A 1 95 ? 0.430 -7.529 -23.582 1.00 65.38 95 TYR A C 1
ATOM 725 O O . TYR A 1 95 ? 1.033 -8.417 -24.189 1.00 65.38 95 TYR A O 1
ATOM 733 N N . TYR A 1 96 ? 0.413 -6.265 -24.013 1.00 82.62 96 TYR A N 1
ATOM 734 C CA . TYR A 1 96 ? 1.186 -5.825 -25.171 1.00 82.62 96 TYR A CA 1
ATOM 735 C C . TYR A 1 96 ? 2.475 -5.150 -24.706 1.00 82.62 96 TYR A C 1
ATOM 737 O O . TYR A 1 96 ? 2.474 -3.994 -24.285 1.00 82.62 96 TYR A O 1
ATOM 745 N N . CYS A 1 97 ? 3.588 -5.881 -24.778 1.00 86.62 97 CYS A N 1
ATOM 746 C CA . CYS A 1 97 ? 4.899 -5.272 -24.611 1.00 86.62 97 CYS A CA 1
ATOM 747 C C . CYS A 1 97 ? 5.325 -4.617 -25.939 1.00 86.62 97 CYS A C 1
ATOM 749 O O . CYS A 1 97 ? 5.450 -5.329 -26.945 1.00 86.62 97 CYS A O 1
ATOM 751 N N . PRO A 1 98 ? 5.588 -3.296 -25.970 1.00 87.44 98 PRO A N 1
ATOM 752 C CA . PRO A 1 98 ? 5.852 -2.564 -27.212 1.00 87.44 98 PRO A CA 1
ATOM 753 C C . PRO A 1 98 ? 7.107 -3.025 -27.970 1.00 87.44 98 PRO A C 1
ATOM 755 O O . PRO A 1 98 ? 7.251 -2.745 -29.157 1.00 87.44 98 PRO A O 1
ATOM 758 N N . PHE A 1 99 ? 8.002 -3.766 -27.311 1.00 84.75 99 PHE A N 1
ATOM 759 C CA . PHE A 1 99 ? 9.271 -4.229 -27.879 1.00 84.75 99 PHE A CA 1
ATOM 760 C C . PHE A 1 99 ? 9.164 -5.542 -28.676 1.00 84.75 99 PHE A C 1
ATOM 762 O O . PHE A 1 99 ? 10.165 -6.022 -29.201 1.00 84.75 99 PHE A O 1
ATOM 769 N N . THR A 1 100 ? 7.973 -6.139 -28.784 1.00 75.81 100 THR A N 1
ATOM 770 C CA . THR A 1 100 ? 7.784 -7.494 -29.343 1.00 75.81 100 THR A CA 1
ATOM 771 C C . THR A 1 100 ? 7.966 -7.616 -30.862 1.00 75.81 100 THR A C 1
ATOM 773 O O . THR A 1 100 ? 8.073 -8.733 -31.352 1.00 75.81 100 THR A O 1
ATOM 776 N N . ASN A 1 101 ? 8.103 -6.507 -31.601 1.00 74.12 101 ASN A N 1
ATOM 777 C CA . ASN A 1 101 ? 8.238 -6.505 -33.069 1.00 74.12 101 ASN A CA 1
ATOM 778 C C . ASN A 1 101 ? 9.536 -5.855 -33.581 1.00 74.12 101 ASN A C 1
ATOM 780 O O . ASN A 1 101 ? 9.574 -5.360 -34.704 1.00 74.12 101 ASN A O 1
ATOM 784 N N . GLY A 1 102 ? 10.583 -5.774 -32.753 1.00 68.81 102 GLY A N 1
ATOM 785 C CA . GLY A 1 102 ? 11.836 -5.115 -33.150 1.00 68.81 102 GLY A CA 1
ATOM 786 C C . GLY A 1 102 ? 11.701 -3.603 -33.370 1.00 68.81 102 GLY A C 1
ATOM 787 O O . GLY A 1 102 ? 12.597 -2.987 -33.936 1.00 68.81 102 GLY A O 1
ATOM 788 N N . ASN A 1 103 ? 10.600 -2.993 -32.918 1.00 72.00 103 ASN A N 1
ATOM 789 C CA . ASN A 1 103 ? 10.401 -1.553 -33.002 1.00 72.00 103 ASN A CA 1
ATOM 790 C C . ASN A 1 103 ? 11.404 -0.839 -32.078 1.00 72.00 103 ASN A C 1
ATOM 792 O O . ASN A 1 103 ? 11.338 -0.954 -30.850 1.00 72.00 103 ASN A O 1
ATOM 796 N N . THR A 1 104 ? 12.351 -0.120 -32.679 1.00 72.81 104 THR A N 1
ATOM 797 C CA . THR A 1 104 ? 13.399 0.627 -31.977 1.00 72.81 104 THR A CA 1
ATOM 798 C C . THR A 1 104 ? 13.017 2.064 -31.644 1.00 72.81 104 THR A C 1
ATOM 800 O O . THR A 1 104 ? 13.779 2.711 -30.930 1.00 72.81 104 THR A O 1
ATOM 803 N N . ASP A 1 105 ? 11.854 2.544 -32.090 1.00 76.94 105 ASP A N 1
ATOM 804 C CA . ASP A 1 105 ? 11.462 3.960 -32.003 1.00 76.94 105 ASP A CA 1
ATOM 805 C C . ASP A 1 105 ? 11.022 4.393 -30.596 1.00 76.94 105 ASP A C 1
ATOM 807 O O . ASP A 1 105 ? 10.714 5.561 -30.358 1.00 76.94 105 ASP A O 1
ATOM 811 N N . TYR A 1 106 ? 11.005 3.473 -29.629 1.00 74.25 106 TYR A N 1
ATOM 812 C CA . TYR A 1 106 ? 10.680 3.810 -28.250 1.00 74.25 106 TYR A CA 1
ATOM 813 C C . TYR A 1 106 ? 11.856 4.522 -27.564 1.00 74.25 106 TYR A C 1
ATOM 815 O O . TYR A 1 106 ? 12.945 3.951 -27.458 1.00 74.25 106 TYR A O 1
ATOM 823 N N . PRO A 1 107 ? 11.640 5.735 -27.019 1.00 76.88 107 PRO A N 1
ATOM 824 C CA . PRO A 1 107 ? 12.709 6.537 -26.423 1.00 76.88 107 PRO A CA 1
ATOM 825 C C . PRO A 1 107 ? 13.244 5.951 -25.107 1.00 76.88 107 PRO A C 1
ATOM 827 O O . PRO A 1 107 ? 14.334 6.308 -24.669 1.00 76.88 107 PRO A O 1
ATOM 830 N N . SER A 1 108 ? 12.490 5.052 -24.466 1.00 84.69 108 SER A N 1
ATOM 831 C CA . SER A 1 108 ? 12.864 4.378 -23.222 1.00 84.69 108 SER A CA 1
ATOM 832 C C . SER A 1 108 ? 13.028 2.878 -23.454 1.00 84.69 108 SER A C 1
ATOM 834 O O . SER A 1 108 ? 12.194 2.249 -24.104 1.00 84.69 108 SER A O 1
ATOM 836 N N . ALA A 1 109 ? 14.071 2.283 -22.866 1.00 90.31 109 ALA A N 1
ATOM 837 C CA . ALA A 1 109 ? 14.275 0.834 -22.901 1.00 90.31 109 ALA A CA 1
ATOM 838 C C . ALA A 1 109 ? 13.319 0.063 -21.976 1.00 90.31 109 ALA A C 1
ATOM 840 O O . ALA A 1 109 ? 13.254 -1.157 -22.076 1.00 90.31 109 ALA A O 1
ATOM 841 N N . ILE A 1 110 ? 12.587 0.755 -21.097 1.00 94.81 110 ILE A N 1
ATOM 842 C CA . ILE A 1 110 ? 11.570 0.197 -20.196 1.00 94.81 110 ILE A CA 1
ATOM 843 C C . ILE A 1 110 ? 10.201 0.828 -20.478 1.00 94.81 110 ILE A C 1
ATOM 845 O O . ILE A 1 110 ? 10.113 2.029 -20.750 1.00 94.81 110 ILE A O 1
ATOM 849 N N . ALA A 1 111 ? 9.138 0.030 -20.392 1.00 94.62 111 ALA A N 1
ATOM 850 C CA . ALA A 1 111 ? 7.758 0.444 -20.614 1.00 94.62 111 ALA A CA 1
ATOM 851 C C . ALA A 1 111 ? 6.809 -0.157 -19.566 1.00 94.62 111 ALA A C 1
ATOM 853 O O . ALA A 1 111 ? 7.035 -1.255 -19.049 1.00 94.62 111 ALA A O 1
ATOM 854 N N . LEU A 1 112 ? 5.724 0.568 -19.282 1.00 95.00 112 LEU A N 1
ATOM 855 C CA . LEU A 1 112 ? 4.586 0.053 -18.524 1.00 95.00 112 LEU A CA 1
ATOM 856 C C . LEU A 1 112 ? 3.679 -0.730 -19.467 1.00 95.00 112 LEU A C 1
ATOM 858 O O . LEU A 1 112 ? 3.377 -0.268 -20.565 1.00 95.00 112 LEU A O 1
ATOM 862 N N . THR A 1 113 ? 3.241 -1.899 -19.020 1.00 93.94 113 THR A N 1
ATOM 863 C CA . THR A 1 113 ? 2.272 -2.730 -19.749 1.00 93.94 113 THR A CA 1
ATOM 864 C C . THR A 1 113 ? 0.906 -2.705 -19.081 1.00 93.94 113 THR A C 1
ATOM 866 O O . THR A 1 113 ? -0.107 -2.701 -19.770 1.00 93.94 113 THR A O 1
ATOM 869 N N . GLU A 1 114 ? 0.874 -2.624 -17.751 1.00 93.81 114 GLU A N 1
ATOM 870 C CA . GLU A 1 114 ? -0.351 -2.488 -16.974 1.00 93.81 114 GLU A CA 1
ATOM 871 C C . GLU A 1 114 ? -0.049 -1.787 -15.647 1.00 93.81 114 GLU A C 1
ATOM 873 O O . GLU A 1 114 ? 1.023 -1.967 -15.062 1.00 93.81 114 GLU A O 1
ATOM 878 N N . VAL A 1 115 ? -1.002 -0.988 -15.174 1.00 95.12 115 VAL A N 1
ATOM 879 C CA . VAL A 1 115 ? -0.960 -0.359 -13.856 1.00 95.12 115 VAL A CA 1
ATOM 880 C C . VAL A 1 115 ? -2.309 -0.573 -13.186 1.00 95.12 115 VAL A C 1
ATOM 882 O O . VAL A 1 115 ? -3.343 -0.195 -13.731 1.00 95.12 115 VAL A O 1
ATOM 885 N N . SER A 1 116 ? -2.280 -1.177 -12.005 1.00 95.19 116 SER A N 1
ATOM 886 C CA . SER A 1 116 ? -3.444 -1.421 -11.157 1.00 95.19 116 SER A CA 1
ATOM 887 C C . SER A 1 116 ? -3.296 -0.646 -9.842 1.00 95.19 116 SER A C 1
ATOM 889 O O . SER A 1 116 ? -2.433 0.219 -9.690 1.00 95.19 116 SER A O 1
ATOM 891 N N . ALA A 1 117 ? -4.153 -0.944 -8.873 1.00 95.62 117 ALA A N 1
ATOM 892 C CA . ALA A 1 117 ? -4.095 -0.399 -7.527 1.00 95.62 117 ALA A CA 1
ATOM 893 C C . ALA A 1 117 ? -2.965 -0.997 -6.676 1.00 95.62 117 ALA A C 1
ATOM 895 O O . ALA A 1 117 ? -2.450 -0.334 -5.787 1.00 95.62 117 ALA A O 1
ATOM 896 N N . ASP A 1 118 ? -2.605 -2.256 -6.908 1.00 94.81 118 ASP A N 1
ATOM 897 C CA . ASP A 1 118 ? -1.682 -3.024 -6.064 1.00 94.81 118 ASP A CA 1
ATOM 898 C C . ASP A 1 118 ? -0.559 -3.706 -6.851 1.00 94.81 118 ASP A C 1
ATOM 900 O O . ASP A 1 118 ? 0.271 -4.405 -6.267 1.00 94.81 118 ASP A O 1
ATOM 904 N N . TYR A 1 119 ? -0.500 -3.490 -8.166 1.00 95.25 119 TYR A N 1
ATOM 905 C CA . TYR A 1 119 ? 0.609 -3.959 -8.979 1.00 95.25 119 TYR A CA 1
ATOM 906 C C . TYR A 1 119 ? 0.897 -3.060 -10.179 1.00 95.25 119 TYR A C 1
ATOM 908 O O . TYR A 1 119 ? 0.048 -2.299 -10.652 1.00 95.25 119 TYR A O 1
ATOM 916 N N . VAL A 1 120 ? 2.121 -3.190 -10.681 1.00 95.69 120 VAL A N 1
ATOM 917 C CA . VAL A 1 120 ? 2.599 -2.583 -11.921 1.00 95.69 120 VAL A CA 1
ATOM 918 C C . VAL A 1 120 ? 3.327 -3.654 -12.726 1.00 95.69 120 VAL A C 1
ATOM 920 O O . VAL A 1 120 ? 4.268 -4.279 -12.233 1.00 95.69 120 VAL A O 1
ATOM 923 N N . SER A 1 121 ? 2.914 -3.843 -13.976 1.00 95.56 121 SER A N 1
ATOM 924 C CA . SER A 1 121 ? 3.548 -4.774 -14.909 1.00 95.56 121 SER A CA 1
ATOM 925 C C . SER A 1 121 ? 4.456 -4.011 -15.864 1.00 95.56 121 SER A C 1
ATOM 927 O O . SER A 1 121 ? 4.034 -3.080 -16.559 1.00 95.56 121 SER A O 1
ATOM 929 N N . LEU A 1 122 ? 5.719 -4.415 -15.918 1.00 95.81 122 LEU A N 1
ATOM 930 C CA . LEU A 1 122 ? 6.783 -3.764 -16.675 1.00 95.81 122 LEU A CA 1
ATOM 931 C C . LEU A 1 122 ? 7.320 -4.721 -17.728 1.00 95.81 122 LEU A C 1
ATOM 933 O O . LEU A 1 122 ? 7.407 -5.930 -17.504 1.00 95.81 122 LEU A O 1
ATOM 937 N N . CYS A 1 123 ? 7.772 -4.162 -18.842 1.00 95.38 123 CYS A N 1
ATOM 938 C CA . CYS A 1 123 ? 8.645 -4.879 -19.756 1.00 95.38 123 CYS A CA 1
ATOM 939 C C . CYS A 1 123 ? 9.765 -3.978 -20.268 1.00 95.38 123 CYS A C 1
ATOM 941 O O . CYS A 1 123 ? 9.685 -2.751 -20.181 1.00 95.38 123 CYS A O 1
ATOM 943 N N . TRP A 1 124 ? 10.828 -4.582 -20.783 1.00 93.69 124 TRP A N 1
ATOM 944 C CA . TRP A 1 124 ? 11.968 -3.858 -21.331 1.00 93.69 124 TRP A CA 1
ATOM 945 C C . TRP A 1 124 ? 12.574 -4.572 -22.533 1.00 93.69 124 TRP A C 1
ATOM 947 O O . TRP A 1 124 ? 12.400 -5.773 -22.730 1.00 93.69 124 TRP A O 1
ATOM 957 N N . ARG A 1 125 ? 13.278 -3.806 -23.365 1.00 90.31 125 ARG A N 1
ATOM 958 C CA . ARG A 1 125 ? 14.014 -4.331 -24.517 1.00 90.31 125 ARG A CA 1
ATOM 959 C C . ARG A 1 125 ? 15.292 -5.026 -24.049 1.00 90.31 125 ARG A C 1
ATOM 961 O O . ARG A 1 125 ? 15.922 -4.575 -23.093 1.00 90.31 125 ARG A O 1
ATOM 968 N N . ASP A 1 126 ? 15.722 -6.069 -24.758 1.00 87.38 126 ASP A N 1
ATOM 969 C CA . ASP A 1 126 ? 17.082 -6.579 -24.575 1.00 87.38 126 ASP A CA 1
ATOM 970 C C . ASP A 1 126 ? 18.093 -5.604 -25.196 1.00 87.38 126 ASP A C 1
ATOM 972 O O . ASP A 1 126 ? 18.137 -5.424 -26.410 1.00 87.38 126 ASP A O 1
ATOM 976 N N . ILE A 1 127 ? 18.875 -4.919 -24.363 1.00 79.56 127 ILE A N 1
ATOM 977 C CA . ILE A 1 127 ? 19.756 -3.820 -24.795 1.00 79.56 127 ILE A CA 1
ATOM 978 C C . ILE A 1 127 ? 21.048 -4.335 -25.453 1.00 79.56 127 ILE A C 1
ATOM 980 O O . ILE A 1 127 ? 21.735 -3.577 -26.129 1.00 79.56 127 ILE A O 1
ATOM 984 N N . ILE A 1 128 ? 21.396 -5.615 -25.269 1.00 70.56 128 ILE A N 1
ATOM 985 C CA . ILE A 1 128 ? 22.705 -6.166 -25.678 1.00 70.56 128 ILE A CA 1
ATOM 986 C C . ILE A 1 128 ? 22.551 -7.508 -26.413 1.00 70.56 128 ILE A C 1
ATOM 988 O O . ILE A 1 128 ? 23.488 -8.307 -26.458 1.00 70.56 128 ILE A O 1
ATOM 992 N N . ALA A 1 129 ? 21.380 -7.784 -26.987 1.00 61.25 129 ALA A N 1
ATOM 993 C CA . ALA A 1 129 ? 21.280 -8.824 -28.002 1.00 61.25 129 ALA A CA 1
ATOM 994 C C . ALA A 1 129 ? 21.988 -8.301 -29.261 1.00 61.25 129 ALA A C 1
ATOM 996 O O . ALA A 1 129 ? 21.380 -7.649 -30.102 1.00 61.25 129 ALA A O 1
ATOM 997 N N . ASP A 1 130 ? 23.305 -8.502 -29.348 1.00 57.16 130 ASP A N 1
ATOM 998 C CA . ASP A 1 130 ? 23.978 -8.420 -30.638 1.00 57.16 130 ASP A CA 1
ATOM 999 C C . ASP A 1 130 ? 23.475 -9.567 -31.528 1.00 57.16 130 ASP A C 1
ATOM 1001 O O . ASP A 1 130 ? 23.091 -10.630 -31.033 1.00 57.16 130 ASP A O 1
ATOM 1005 N N . ASP A 1 131 ? 23.510 -9.382 -32.848 1.00 58.03 131 ASP A N 1
ATOM 1006 C CA . ASP A 1 131 ? 23.050 -10.364 -33.850 1.00 58.03 131 ASP A CA 1
ATOM 1007 C C . ASP A 1 131 ? 23.820 -11.707 -33.812 1.00 58.03 131 ASP A C 1
ATOM 1009 O O . ASP A 1 131 ? 23.665 -12.564 -34.679 1.00 58.03 131 ASP A O 1
ATOM 1013 N N . ARG A 1 132 ? 24.697 -11.909 -32.820 1.00 70.19 132 ARG A N 1
ATOM 1014 C CA . ARG A 1 132 ? 25.630 -13.034 -32.699 1.00 70.19 132 ARG A CA 1
ATOM 1015 C C . ARG A 1 132 ? 25.178 -14.101 -31.700 1.00 70.19 132 ARG 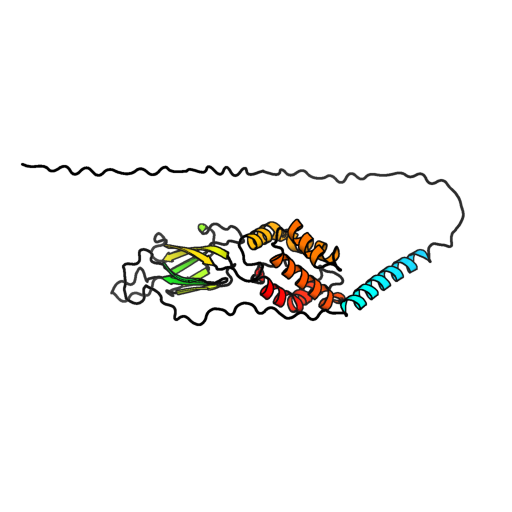A C 1
ATOM 1017 O O . ARG A 1 132 ? 25.990 -14.934 -31.302 1.00 70.19 132 ARG A O 1
ATOM 1024 N N . GLY A 1 133 ? 23.912 -14.090 -31.278 1.00 60.50 133 GLY A N 1
ATOM 1025 C CA . GLY A 1 133 ? 23.335 -15.164 -30.460 1.00 60.50 133 GLY A CA 1
ATOM 1026 C C . GLY A 1 133 ? 23.885 -15.237 -29.031 1.00 60.50 133 GLY A C 1
ATOM 1027 O O . GLY A 1 133 ? 23.968 -16.321 -28.449 1.00 60.50 133 GLY A O 1
ATOM 1028 N N . ARG A 1 134 ? 24.297 -14.105 -28.446 1.00 68.25 134 ARG A N 1
ATOM 1029 C CA . ARG A 1 134 ? 24.779 -14.076 -27.058 1.00 68.25 134 ARG A CA 1
ATOM 1030 C C . ARG A 1 134 ? 23.642 -14.222 -26.051 1.00 68.25 134 ARG A C 1
ATOM 1032 O O . ARG A 1 134 ? 22.516 -13.792 -26.264 1.00 68.25 134 ARG A O 1
ATOM 1039 N N . THR A 1 135 ? 23.978 -14.795 -24.895 1.00 75.31 135 THR A N 1
ATOM 1040 C CA . THR A 1 135 ? 23.035 -14.970 -23.785 1.00 75.31 135 THR A CA 1
ATOM 1041 C C . THR A 1 135 ? 22.473 -13.614 -23.312 1.00 75.31 135 THR A C 1
ATOM 1043 O O . THR A 1 135 ? 23.293 -12.706 -23.102 1.00 75.31 135 THR A O 1
ATOM 1046 N N . PRO A 1 136 ? 21.157 -13.495 -23.034 1.00 77.31 136 PRO A N 1
ATOM 1047 C CA . PRO A 1 136 ? 20.525 -12.247 -22.595 1.00 77.31 136 PRO A CA 1
ATOM 1048 C C . PRO A 1 136 ? 21.221 -11.639 -21.381 1.00 77.31 136 PRO A C 1
ATOM 1050 O O . PRO A 1 136 ? 21.619 -12.364 -20.461 1.00 77.31 136 PRO A O 1
ATOM 1053 N N . THR A 1 137 ? 21.392 -10.321 -21.363 1.00 83.31 137 THR A N 1
ATOM 1054 C CA . THR A 1 137 ? 22.076 -9.647 -20.251 1.00 83.31 137 THR A CA 1
ATOM 1055 C C . THR A 1 137 ? 21.227 -9.734 -18.979 1.00 83.31 137 THR A C 1
ATOM 1057 O O . THR A 1 137 ? 20.020 -9.537 -19.051 1.00 83.31 137 THR A O 1
ATOM 1060 N N . PRO A 1 138 ? 21.803 -10.044 -17.803 1.00 92.81 138 PRO A N 1
ATOM 1061 C CA . PRO A 1 138 ? 21.057 -9.962 -16.555 1.00 92.81 138 PRO A CA 1
ATOM 1062 C C . PRO A 1 138 ? 20.674 -8.512 -16.247 1.00 92.81 138 PRO A C 1
ATOM 1064 O O . PRO A 1 138 ? 21.480 -7.599 -16.421 1.00 92.81 138 PRO A O 1
ATOM 1067 N N . TYR A 1 139 ? 19.476 -8.321 -15.724 1.00 94.50 139 TYR A N 1
ATOM 1068 C CA . TYR A 1 139 ? 18.918 -7.048 -15.306 1.00 94.50 139 TYR A CA 1
ATOM 1069 C C . TYR A 1 139 ? 18.719 -7.020 -13.796 1.00 94.50 139 TYR A C 1
ATOM 1071 O O . TYR A 1 139 ? 18.473 -8.046 -13.158 1.00 94.50 139 TYR A O 1
ATOM 1079 N N . THR A 1 140 ? 18.814 -5.819 -13.239 1.00 95.81 140 THR A N 1
ATOM 1080 C CA . THR A 1 140 ? 18.439 -5.504 -11.862 1.00 95.81 140 THR A CA 1
ATOM 1081 C C . THR A 1 140 ? 17.343 -4.447 -11.903 1.00 95.81 140 THR A C 1
ATOM 1083 O O . THR A 1 140 ? 17.525 -3.421 -12.558 1.00 95.81 140 THR A O 1
ATOM 1086 N N . LEU A 1 141 ? 16.222 -4.692 -11.221 1.00 95.94 141 LEU A N 1
ATOM 1087 C CA . LEU A 1 141 ? 15.131 -3.725 -11.073 1.00 95.94 141 LEU A CA 1
ATOM 1088 C C . LEU A 1 141 ? 15.041 -3.287 -9.614 1.00 95.94 141 LEU A C 1
ATOM 1090 O O . LEU A 1 141 ? 14.980 -4.127 -8.713 1.00 95.94 141 LEU A O 1
ATOM 1094 N N . LYS A 1 142 ? 14.994 -1.978 -9.395 1.00 96.06 142 LYS A N 1
ATOM 1095 C CA . LYS A 1 142 ? 14.687 -1.348 -8.111 1.00 96.06 142 LYS A CA 1
ATOM 1096 C C . LYS A 1 142 ? 13.385 -0.564 -8.219 1.00 96.06 142 LYS A C 1
ATOM 1098 O O . LYS A 1 142 ? 13.031 -0.097 -9.302 1.00 96.06 142 LYS A O 1
ATOM 1103 N N . VAL A 1 143 ? 12.719 -0.394 -7.088 1.00 95.31 143 VAL A N 1
ATOM 1104 C CA . VAL A 1 143 ? 11.566 0.493 -6.920 1.00 95.31 143 VAL A CA 1
ATOM 1105 C C . VAL A 1 143 ? 11.803 1.351 -5.683 1.00 95.31 143 VAL A C 1
ATOM 1107 O O . VAL A 1 143 ? 12.466 0.902 -4.747 1.00 95.31 143 VAL A O 1
ATOM 1110 N N . ASP A 1 144 ? 11.333 2.593 -5.684 1.00 92.44 144 ASP A N 1
ATOM 1111 C CA . ASP A 1 144 ? 11.321 3.397 -4.466 1.00 92.44 144 ASP A CA 1
ATOM 1112 C C . ASP A 1 144 ? 10.324 2.849 -3.434 1.00 92.44 144 ASP A C 1
ATOM 1114 O O . ASP A 1 144 ? 9.283 2.274 -3.754 1.00 92.44 144 ASP A O 1
ATOM 1118 N N . ASP A 1 145 ? 10.664 3.016 -2.158 1.00 87.81 145 ASP A N 1
ATOM 1119 C CA . ASP A 1 145 ? 9.819 2.578 -1.054 1.00 87.81 145 ASP A CA 1
ATOM 1120 C C . ASP A 1 145 ? 9.062 3.781 -0.495 1.00 87.81 145 ASP A C 1
ATOM 1122 O O . ASP A 1 145 ? 9.580 4.555 0.324 1.00 87.81 145 ASP A O 1
ATOM 1126 N N . PHE A 1 146 ? 7.812 3.931 -0.941 1.00 88.00 146 PHE A N 1
ATOM 1127 C CA . PHE A 1 146 ? 6.928 4.975 -0.438 1.00 88.00 146 PHE A CA 1
ATOM 1128 C C . PHE A 1 146 ? 6.779 4.910 1.081 1.00 88.00 146 PHE A C 1
ATOM 1130 O O . PHE A 1 146 ? 6.664 5.955 1.714 1.00 88.00 146 PHE A O 1
ATOM 1137 N N . TRP A 1 147 ? 6.774 3.727 1.695 1.00 86.75 147 TRP A N 1
ATOM 1138 C CA . TRP A 1 147 ? 6.510 3.594 3.122 1.00 86.75 147 TRP A CA 1
ATOM 1139 C C . TRP A 1 147 ? 7.700 4.043 3.962 1.00 86.75 147 TRP A C 1
ATOM 1141 O O . TRP A 1 147 ? 7.541 4.851 4.876 1.00 86.75 147 TRP A O 1
ATOM 1151 N N . ASN A 1 148 ? 8.902 3.601 3.603 1.00 83.50 148 ASN A N 1
ATOM 1152 C CA . ASN A 1 148 ? 10.108 3.877 4.380 1.00 83.50 148 ASN A CA 1
ATOM 1153 C C . ASN A 1 148 ? 10.851 5.154 3.944 1.00 83.50 148 ASN A C 1
ATOM 1155 O O . ASN A 1 148 ? 11.867 5.498 4.544 1.00 83.50 148 ASN A O 1
ATOM 1159 N N . SER A 1 149 ? 10.342 5.883 2.938 1.00 78.38 149 SER A N 1
ATOM 1160 C CA . SER A 1 149 ? 10.993 7.080 2.370 1.00 78.38 149 SER A CA 1
ATOM 1161 C C . SER A 1 149 ? 12.432 6.806 1.914 1.00 78.38 149 SER A C 1
ATOM 1163 O O . SER A 1 149 ? 13.307 7.666 2.023 1.00 78.38 149 SER A O 1
ATOM 1165 N N . ILE A 1 150 ? 12.696 5.590 1.438 1.00 71.94 150 ILE A N 1
ATOM 1166 C CA . ILE A 1 150 ? 14.038 5.194 1.022 1.00 71.94 150 ILE A CA 1
ATOM 1167 C C . ILE A 1 150 ? 14.285 5.780 -0.366 1.00 71.94 150 ILE A C 1
ATOM 1169 O O . ILE A 1 150 ? 13.540 5.521 -1.312 1.00 71.94 150 ILE A O 1
ATOM 1173 N N . GLU A 1 151 ? 15.349 6.572 -0.490 1.00 85.12 151 GLU A N 1
ATOM 1174 C CA . GLU A 1 151 ? 15.856 7.004 -1.791 1.00 85.12 151 GLU A CA 1
ATOM 1175 C C . GLU A 1 151 ? 16.113 5.775 -2.669 1.00 85.12 151 GLU A C 1
ATOM 1177 O O . GLU A 1 151 ? 16.756 4.825 -2.231 1.00 85.12 151 GLU A O 1
ATOM 1182 N N . ILE A 1 152 ? 15.671 5.797 -3.928 1.00 86.69 152 ILE A N 1
ATOM 1183 C CA . ILE A 1 152 ? 15.798 4.643 -4.836 1.00 86.69 152 ILE A CA 1
ATOM 1184 C C . ILE A 1 152 ? 17.241 4.121 -4.976 1.00 86.69 152 ILE A C 1
ATOM 1186 O O . ILE A 1 152 ? 17.466 2.929 -5.171 1.00 86.69 152 ILE A O 1
ATOM 1190 N N . SER A 1 153 ? 18.237 4.996 -4.804 1.00 81.00 153 SER A N 1
ATOM 1191 C CA . SER A 1 153 ? 19.659 4.637 -4.767 1.00 81.00 153 SER A CA 1
ATOM 1192 C C . SER A 1 153 ? 19.978 3.611 -3.672 1.00 81.00 153 SER A C 1
ATOM 1194 O O . SER A 1 153 ? 20.783 2.704 -3.899 1.00 81.00 153 SER A O 1
ATOM 1196 N N . LYS A 1 154 ? 19.301 3.719 -2.525 1.00 86.75 154 LYS A N 1
ATOM 1197 C CA . LYS A 1 154 ? 19.420 2.865 -1.336 1.00 86.75 154 LYS A CA 1
ATOM 1198 C C . LYS A 1 154 ? 18.416 1.710 -1.319 1.00 86.75 154 LYS A C 1
ATOM 1200 O O . LYS A 1 154 ? 18.513 0.854 -0.447 1.00 86.75 154 LYS A O 1
ATOM 1205 N N . ALA A 1 155 ? 17.465 1.670 -2.253 1.00 88.75 155 ALA A N 1
ATOM 1206 C CA . ALA A 1 155 ? 16.500 0.582 -2.332 1.00 88.75 155 ALA A CA 1
ATOM 1207 C C . ALA A 1 155 ? 17.180 -0.738 -2.735 1.00 88.75 155 ALA A C 1
ATOM 1209 O O . ALA A 1 155 ? 18.069 -0.769 -3.602 1.00 88.75 155 ALA A O 1
ATOM 1210 N N . GLU A 1 156 ? 16.733 -1.831 -2.120 1.00 89.19 156 GLU A N 1
ATOM 1211 C CA . GLU A 1 156 ? 17.114 -3.182 -2.516 1.00 89.19 156 GLU A CA 1
ATOM 1212 C C . GLU A 1 156 ? 16.444 -3.565 -3.846 1.00 89.19 156 GLU A C 1
ATOM 1214 O O . GLU A 1 156 ? 15.311 -3.159 -4.117 1.00 89.19 156 GLU A O 1
ATOM 1219 N N . PRO A 1 157 ? 17.113 -4.348 -4.707 1.00 93.31 157 PRO A N 1
ATOM 1220 C CA . PRO A 1 157 ? 16.490 -4.850 -5.920 1.00 93.31 157 PRO A CA 1
ATOM 1221 C C . PRO A 1 157 ? 15.320 -5.787 -5.639 1.00 93.31 157 PRO A C 1
ATOM 1223 O O . PRO A 1 157 ? 15.474 -6.787 -4.938 1.00 93.31 157 PRO A O 1
ATOM 1226 N N . ILE A 1 158 ? 14.192 -5.515 -6.291 1.00 93.81 158 ILE A N 1
ATOM 1227 C CA . ILE A 1 158 ? 13.011 -6.390 -6.303 1.00 93.81 158 ILE A CA 1
ATOM 1228 C C . ILE A 1 158 ? 13.113 -7.482 -7.375 1.00 93.81 158 ILE A C 1
ATOM 1230 O O . ILE A 1 158 ? 12.359 -8.450 -7.359 1.00 93.81 158 ILE A O 1
ATOM 1234 N N . TYR A 1 159 ? 14.061 -7.343 -8.306 1.00 95.94 159 TYR A N 1
ATOM 1235 C CA . TYR A 1 159 ? 14.325 -8.326 -9.348 1.00 95.94 159 TYR A CA 1
ATOM 1236 C C . TYR A 1 159 ? 15.812 -8.389 -9.697 1.00 95.94 159 TYR A C 1
ATOM 1238 O O . TYR A 1 159 ? 16.477 -7.357 -9.824 1.00 95.94 159 TYR A O 1
ATOM 1246 N N . ARG A 1 160 ? 16.310 -9.612 -9.909 1.00 95.50 160 ARG A N 1
ATOM 1247 C CA . ARG A 1 160 ? 17.615 -9.916 -10.506 1.00 95.50 160 ARG A CA 1
ATOM 1248 C C . ARG A 1 160 ? 17.446 -11.120 -11.434 1.00 95.50 160 ARG A C 1
ATOM 1250 O O . ARG A 1 160 ? 17.107 -12.203 -10.965 1.00 95.50 160 ARG A O 1
ATOM 1257 N N . GLY A 1 161 ? 17.668 -10.961 -12.735 1.00 94.50 161 GLY A N 1
ATOM 1258 C CA . GLY A 1 161 ? 17.498 -12.074 -13.674 1.00 94.50 161 GLY A CA 1
ATOM 1259 C C . GLY A 1 161 ? 17.535 -11.667 -15.141 1.00 94.50 161 GLY A C 1
ATOM 1260 O O . GLY A 1 161 ? 17.932 -10.559 -15.465 1.00 94.50 161 GLY A O 1
ATOM 1261 N N . ARG A 1 162 ? 17.170 -12.582 -16.044 1.00 93.00 162 ARG A N 1
ATOM 1262 C CA . ARG A 1 162 ? 17.257 -12.391 -17.509 1.00 93.00 162 ARG A CA 1
ATOM 1263 C C . ARG A 1 162 ? 15.902 -12.231 -18.208 1.00 93.00 162 ARG A C 1
ATOM 1265 O O . ARG A 1 162 ? 15.861 -12.147 -19.428 1.00 93.00 162 ARG A O 1
ATOM 1272 N N . SER A 1 163 ? 14.805 -12.239 -17.454 1.00 92.19 163 SER A N 1
ATOM 1273 C CA . SER A 1 163 ? 13.479 -11.943 -17.997 1.00 92.19 163 SER A CA 1
ATOM 1274 C C . SER A 1 163 ? 13.456 -10.517 -18.538 1.00 92.19 163 SER A C 1
ATOM 1276 O O . SER A 1 163 ? 14.175 -9.651 -18.044 1.00 92.19 163 SER A O 1
ATOM 1278 N N . LEU A 1 164 ? 12.610 -10.293 -19.537 1.00 93.00 164 LEU A N 1
ATOM 1279 C CA . LEU A 1 164 ? 12.326 -8.982 -20.122 1.00 93.00 164 LEU A CA 1
ATOM 1280 C C . LEU A 1 164 ? 10.976 -8.422 -19.655 1.00 93.00 164 LEU A C 1
ATOM 1282 O O . LEU A 1 164 ? 10.486 -7.431 -20.188 1.00 93.00 164 LEU A O 1
ATOM 1286 N N . HIS A 1 165 ? 10.355 -9.090 -18.684 1.00 94.19 165 HIS A N 1
ATOM 1287 C CA . HIS A 1 165 ? 9.111 -8.682 -18.053 1.00 94.19 165 HIS A CA 1
ATOM 1288 C C . HIS A 1 165 ? 9.172 -8.944 -16.550 1.00 94.19 165 HIS A C 1
ATOM 1290 O O . HIS A 1 165 ? 9.827 -9.892 -16.096 1.00 94.19 165 HIS A O 1
ATOM 1296 N N . PHE A 1 166 ? 8.466 -8.116 -15.786 1.00 95.38 166 PHE A N 1
ATOM 1297 C CA . PHE A 1 166 ? 8.325 -8.275 -14.346 1.00 95.38 166 PHE A CA 1
ATOM 1298 C C . PHE A 1 166 ? 7.033 -7.629 -13.850 1.00 95.38 166 PHE A C 1
ATOM 1300 O O . PHE A 1 166 ? 6.706 -6.512 -14.250 1.00 95.38 166 PHE A O 1
ATOM 1307 N N . ASN A 1 167 ? 6.347 -8.311 -12.934 1.00 95.62 167 ASN A N 1
ATOM 1308 C CA . ASN A 1 167 ? 5.153 -7.798 -12.273 1.00 95.62 167 ASN A CA 1
ATOM 1309 C C . ASN A 1 167 ? 5.520 -7.446 -10.831 1.00 95.62 167 ASN A C 1
ATOM 1311 O O . ASN A 1 167 ? 5.775 -8.335 -10.020 1.00 95.62 167 ASN A O 1
ATOM 1315 N N . ALA A 1 168 ? 5.564 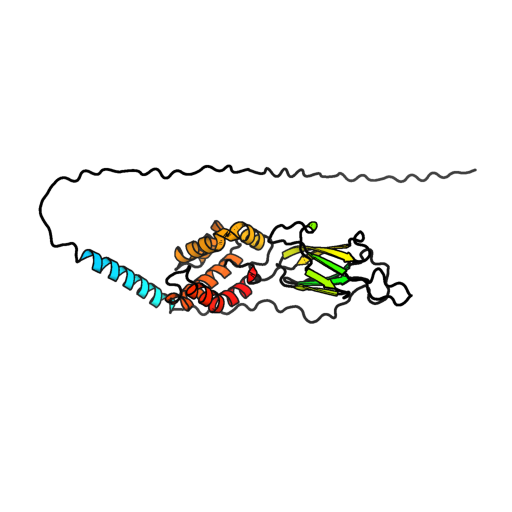-6.154 -10.521 1.00 94.75 168 ALA A N 1
ATOM 1316 C CA . ALA A 1 168 ? 5.744 -5.673 -9.160 1.00 94.75 168 ALA A CA 1
ATOM 1317 C C . ALA A 1 168 ? 4.388 -5.698 -8.450 1.00 94.75 168 ALA A C 1
ATOM 1319 O O . ALA A 1 168 ? 3.505 -4.933 -8.826 1.00 94.75 168 ALA A O 1
ATOM 1320 N N . THR A 1 169 ? 4.216 -6.580 -7.466 1.00 94.62 169 THR A N 1
ATOM 1321 C CA . THR A 1 169 ? 2.986 -6.736 -6.671 1.00 94.62 169 THR A CA 1
ATOM 1322 C C . THR A 1 169 ? 3.120 -6.089 -5.295 1.00 94.62 169 THR A C 1
ATOM 1324 O O . THR A 1 169 ? 4.171 -5.547 -4.955 1.00 94.62 169 THR A O 1
ATOM 1327 N N . ASP A 1 170 ? 2.046 -6.151 -4.504 1.00 91.62 170 ASP A N 1
ATOM 1328 C CA . ASP A 1 170 ? 1.990 -5.652 -3.125 1.00 91.62 170 ASP A CA 1
ATOM 1329 C C . ASP A 1 170 ? 2.283 -4.150 -3.005 1.00 91.62 170 ASP A C 1
ATOM 1331 O O . ASP A 1 170 ? 2.726 -3.669 -1.961 1.00 91.62 170 ASP A O 1
ATOM 1335 N N . LEU A 1 171 ? 2.001 -3.400 -4.072 1.00 94.25 171 LEU A N 1
ATOM 1336 C CA . LEU A 1 171 ? 2.110 -1.949 -4.094 1.00 94.25 171 LEU A CA 1
ATOM 1337 C C . LEU A 1 171 ? 0.925 -1.309 -3.357 1.00 94.25 171 LEU A C 1
ATOM 1339 O O . LEU A 1 171 ? -0.146 -1.895 -3.190 1.00 94.25 171 LEU A O 1
ATOM 1343 N N . LEU A 1 172 ? 1.123 -0.076 -2.906 1.00 96.06 172 LEU A N 1
ATOM 1344 C CA . LEU A 1 172 ? 0.073 0.744 -2.323 1.00 96.06 172 LEU A CA 1
ATOM 1345 C C . LEU A 1 172 ? -0.753 1.392 -3.435 1.00 96.06 172 LEU A C 1
ATOM 1347 O O . LEU A 1 172 ? -0.167 1.856 -4.414 1.00 96.06 172 LEU A O 1
ATOM 1351 N N . PRO A 1 173 ? -2.078 1.503 -3.268 1.00 97.19 173 PRO A N 1
ATOM 1352 C CA . PRO A 1 173 ? -2.931 2.255 -4.186 1.00 97.19 173 PRO A CA 1
ATOM 1353 C C . PRO A 1 173 ? -2.654 3.758 -4.130 1.00 97.19 173 PRO A C 1
ATOM 1355 O O . PRO A 1 173 ? -2.187 4.266 -3.117 1.00 97.19 173 PRO A O 1
ATOM 1358 N N . ALA A 1 174 ? -2.969 4.480 -5.206 1.00 97.06 174 ALA A N 1
ATOM 1359 C CA . ALA A 1 174 ? -2.833 5.939 -5.304 1.00 97.06 174 ALA A CA 1
ATOM 1360 C C . ALA A 1 174 ? -1.419 6.503 -5.040 1.00 97.06 174 ALA A C 1
ATOM 1362 O O . ALA A 1 174 ? -1.272 7.672 -4.672 1.00 97.06 174 ALA A O 1
ATOM 1363 N N . VAL A 1 175 ? -0.372 5.692 -5.212 1.00 96.06 175 VAL A N 1
ATOM 1364 C CA . VAL A 1 175 ? 1.024 6.073 -4.966 1.00 96.06 175 VAL A CA 1
ATOM 1365 C C . VAL A 1 175 ? 1.793 6.101 -6.281 1.00 96.06 175 VAL A C 1
ATOM 1367 O O . VAL A 1 175 ? 1.660 5.217 -7.125 1.00 96.06 175 VAL A O 1
ATOM 1370 N N . THR A 1 176 ? 2.623 7.132 -6.452 1.00 96.06 176 THR A N 1
ATOM 1371 C CA . THR A 1 176 ? 3.573 7.199 -7.566 1.00 96.06 176 THR A CA 1
ATOM 1372 C C . THR A 1 176 ? 4.870 6.508 -7.179 1.00 96.06 176 THR A C 1
ATOM 1374 O O . THR A 1 176 ? 5.577 6.984 -6.294 1.00 96.06 176 THR A O 1
ATOM 1377 N N . TYR A 1 177 ? 5.185 5.435 -7.891 1.00 95.69 177 TYR A N 1
ATOM 1378 C CA . TYR A 1 177 ? 6.431 4.693 -7.792 1.00 95.69 177 TYR A CA 1
ATOM 1379 C C . TYR A 1 177 ? 7.395 5.089 -8.901 1.00 95.69 177 TYR A C 1
ATOM 1381 O O . TYR A 1 177 ? 6.990 5.394 -10.027 1.00 95.69 177 TYR A O 1
ATOM 1389 N N . ARG A 1 178 ? 8.687 5.031 -8.602 1.00 96.56 178 ARG A N 1
ATOM 1390 C CA . ARG A 1 178 ? 9.791 5.142 -9.549 1.00 96.56 178 ARG A CA 1
ATOM 1391 C C . ARG A 1 178 ? 10.484 3.796 -9.648 1.00 96.56 178 ARG A C 1
ATOM 1393 O O . ARG A 1 178 ? 11.045 3.304 -8.677 1.00 96.56 178 ARG A O 1
ATOM 1400 N N . PHE A 1 179 ? 10.503 3.243 -10.849 1.00 96.38 179 PHE A N 1
ATOM 1401 C CA . PHE A 1 179 ? 11.253 2.042 -11.175 1.00 96.38 179 PHE A CA 1
ATOM 1402 C C . PHE A 1 179 ? 12.580 2.424 -11.816 1.00 96.38 179 PHE A C 1
ATOM 1404 O O . PHE A 1 179 ? 12.644 3.360 -12.616 1.00 96.38 179 PHE A O 1
ATOM 1411 N N . GLN A 1 180 ? 13.632 1.692 -11.466 1.00 96.12 180 GLN A N 1
ATOM 1412 C CA . GLN A 1 180 ? 14.979 1.877 -11.986 1.00 96.12 180 GLN A CA 1
ATOM 1413 C C . GLN A 1 180 ? 15.523 0.532 -12.455 1.00 96.12 180 GLN A C 1
ATOM 1415 O O . GLN A 1 180 ? 15.674 -0.397 -11.663 1.00 96.12 180 GLN A O 1
ATOM 1420 N N . LEU A 1 181 ? 15.800 0.437 -13.750 1.00 95.81 181 LEU A N 1
ATOM 1421 C CA . LEU A 1 181 ? 16.331 -0.749 -14.404 1.00 95.81 181 LEU A CA 1
ATOM 1422 C C . LEU A 1 181 ? 17.791 -0.511 -14.780 1.00 95.81 181 LEU A C 1
ATOM 1424 O O . LEU A 1 181 ? 18.136 0.521 -15.360 1.00 95.81 181 LEU A O 1
ATOM 1428 N N . THR A 1 182 ? 18.632 -1.493 -14.478 1.00 94.50 182 THR A N 1
ATOM 1429 C CA . THR A 1 182 ? 20.062 -1.470 -14.792 1.00 94.50 182 THR A CA 1
ATOM 1430 C C . THR A 1 182 ? 20.474 -2.792 -15.428 1.00 94.50 182 THR A C 1
ATOM 1432 O O . THR A 1 182 ? 20.156 -3.865 -14.908 1.00 94.50 182 THR A O 1
ATOM 1435 N N . ALA A 1 183 ? 21.202 -2.727 -16.543 1.00 93.00 183 ALA A N 1
ATOM 1436 C CA . ALA A 1 183 ? 21.795 -3.898 -17.182 1.00 93.00 183 ALA A CA 1
ATOM 1437 C C . ALA A 1 183 ? 23.138 -4.243 -16.517 1.00 93.00 183 ALA A C 1
ATOM 1439 O O . ALA A 1 183 ? 24.004 -3.384 -16.368 1.00 93.00 183 ALA A O 1
ATOM 1440 N N . ALA A 1 184 ? 23.362 -5.508 -16.155 1.00 88.50 184 ALA A N 1
ATOM 1441 C CA . ALA A 1 184 ? 24.556 -5.921 -15.407 1.00 88.50 184 ALA A CA 1
ATOM 1442 C C . ALA A 1 184 ? 25.877 -5.646 -16.148 1.00 88.50 184 ALA A C 1
ATOM 1444 O O . ALA A 1 184 ? 26.894 -5.374 -15.515 1.00 88.50 184 ALA A O 1
ATOM 1445 N N . LYS A 1 185 ? 25.872 -5.708 -17.486 1.00 85.19 185 LYS A N 1
ATOM 1446 C CA . LYS A 1 185 ? 27.067 -5.443 -18.306 1.00 85.19 185 LYS A CA 1
ATOM 1447 C C . LYS A 1 185 ? 27.415 -3.959 -18.409 1.00 85.19 185 LYS A C 1
ATOM 1449 O O . LYS A 1 185 ? 28.583 -3.643 -18.606 1.00 85.19 185 LYS A O 1
ATOM 1454 N N . ASN A 1 186 ? 26.430 -3.070 -18.298 1.00 83.75 186 ASN A N 1
ATOM 1455 C CA . ASN A 1 186 ? 26.657 -1.633 -18.350 1.00 83.75 186 ASN A CA 1
ATOM 1456 C C . ASN A 1 186 ? 25.849 -0.937 -17.249 1.00 83.75 186 ASN A C 1
ATOM 1458 O O . ASN A 1 186 ? 24.763 -0.422 -17.504 1.00 83.75 186 ASN A O 1
ATOM 1462 N N . PRO A 1 187 ? 26.368 -0.902 -16.011 1.00 83.94 187 PRO A N 1
ATOM 1463 C CA . PRO A 1 187 ? 25.650 -0.309 -14.890 1.00 83.94 187 PRO A CA 1
ATOM 1464 C C . PRO A 1 187 ? 25.438 1.207 -15.023 1.00 8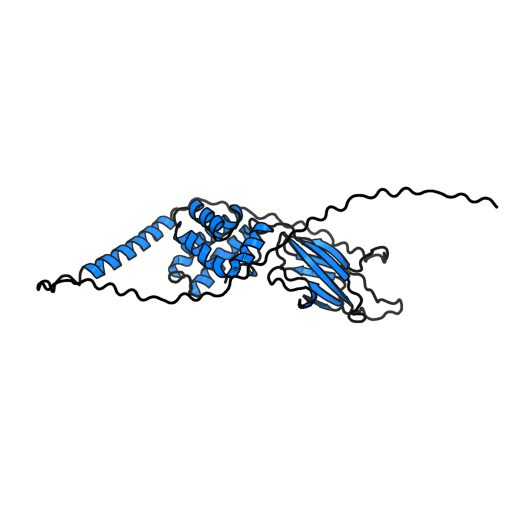3.94 187 PRO A C 1
ATOM 1466 O O . PRO A 1 187 ? 24.678 1.780 -14.248 1.00 83.94 187 PRO A O 1
ATOM 1469 N N . LYS A 1 188 ? 26.102 1.861 -15.989 1.00 86.19 188 LYS A N 1
ATOM 1470 C CA . LYS A 1 188 ? 25.877 3.274 -16.318 1.00 86.19 188 LYS A CA 1
ATOM 1471 C C . LYS A 1 188 ? 24.590 3.486 -17.119 1.00 86.19 188 LYS A C 1
ATOM 1473 O O . LYS A 1 188 ? 24.040 4.583 -17.072 1.00 86.19 188 LYS A O 1
ATOM 1478 N N . ASP A 1 189 ? 24.105 2.451 -17.806 1.00 85.19 189 ASP A N 1
ATOM 1479 C CA . ASP A 1 189 ? 22.843 2.497 -18.537 1.00 85.19 189 ASP A CA 1
ATOM 1480 C C . ASP A 1 189 ? 21.697 2.342 -17.542 1.00 85.19 189 ASP A C 1
ATOM 1482 O O . ASP A 1 189 ? 21.355 1.245 -17.084 1.00 85.19 189 ASP A O 1
ATOM 1486 N N . LEU A 1 190 ? 21.147 3.492 -17.168 1.00 91.38 190 LEU A N 1
ATOM 1487 C CA . LEU A 1 190 ? 20.116 3.609 -16.162 1.00 91.38 190 LEU A CA 1
ATOM 1488 C C . LEU A 1 190 ? 18.805 4.047 -16.795 1.00 91.38 190 LEU A C 1
ATOM 1490 O O . LEU A 1 190 ? 18.674 5.177 -17.263 1.00 91.38 190 LEU A O 1
ATOM 1494 N N . TYR A 1 191 ? 17.808 3.173 -16.738 1.00 94.06 191 TYR A N 1
ATOM 1495 C CA . TYR A 1 191 ? 16.479 3.477 -17.250 1.00 94.06 191 TYR A CA 1
ATOM 1496 C C . TYR A 1 191 ? 15.533 3.698 -16.087 1.00 94.06 191 TYR A C 1
ATOM 1498 O O . TYR A 1 191 ? 15.512 2.913 -15.139 1.00 94.06 191 TYR A O 1
ATOM 1506 N N . THR A 1 192 ? 14.752 4.773 -16.153 1.00 95.38 192 THR A N 1
ATOM 1507 C CA . THR A 1 192 ? 13.774 5.091 -15.115 1.00 95.38 192 THR A CA 1
ATOM 1508 C C . THR A 1 192 ? 12.400 5.290 -15.719 1.00 95.38 192 THR A C 1
ATOM 1510 O O . THR A 1 192 ? 12.261 5.859 -16.799 1.00 95.38 192 THR A O 1
ATOM 1513 N N . ILE A 1 193 ? 11.382 4.819 -15.010 1.00 96.25 193 ILE A N 1
ATOM 1514 C CA . ILE A 1 193 ? 9.984 5.039 -15.363 1.00 96.25 193 ILE A CA 1
ATOM 1515 C C . ILE A 1 193 ? 9.181 5.259 -14.091 1.00 96.25 193 ILE A C 1
ATOM 1517 O O . ILE A 1 193 ? 9.501 4.699 -13.041 1.00 96.25 193 ILE A O 1
ATOM 1521 N N . LYS A 1 194 ? 8.162 6.112 -14.168 1.00 97.12 194 LYS A N 1
ATOM 1522 C CA . LYS A 1 194 ? 7.233 6.347 -13.063 1.00 97.12 194 LYS A CA 1
ATOM 1523 C C . LYS A 1 194 ? 5.899 5.693 -13.377 1.00 97.12 194 LYS A C 1
ATOM 1525 O O . LYS A 1 194 ? 5.454 5.764 -14.518 1.00 97.12 194 LYS A O 1
ATOM 1530 N N . ALA A 1 195 ? 5.266 5.107 -12.372 1.00 96.75 195 ALA A N 1
ATOM 1531 C CA . ALA A 1 195 ? 3.909 4.587 -12.467 1.00 96.75 195 ALA A CA 1
ATOM 1532 C C . ALA A 1 195 ? 3.110 5.034 -11.247 1.00 96.75 195 ALA A C 1
ATOM 1534 O O . ALA A 1 195 ? 3.598 4.924 -10.124 1.00 96.75 195 ALA A O 1
ATOM 1535 N N . THR A 1 196 ? 1.892 5.519 -11.463 1.00 97.56 196 THR A N 1
ATOM 1536 C CA . THR A 1 196 ? 0.972 5.883 -10.383 1.00 97.56 196 THR A CA 1
ATOM 1537 C C . THR A 1 196 ? -0.121 4.833 -10.306 1.00 97.56 196 THR A C 1
ATOM 1539 O O . THR A 1 196 ? -0.897 4.696 -11.249 1.00 97.56 196 THR A O 1
ATOM 1542 N N . THR A 1 197 ? -0.165 4.082 -9.208 1.00 97.19 197 THR A N 1
ATOM 1543 C CA . THR A 1 197 ? -1.205 3.075 -8.979 1.00 97.19 197 THR A CA 1
ATOM 1544 C C . THR A 1 197 ? -2.573 3.737 -8.831 1.00 97.19 197 THR A C 1
ATOM 1546 O O . THR A 1 197 ? -2.689 4.870 -8.355 1.00 97.19 197 THR A O 1
ATOM 1549 N N . SER A 1 198 ? -3.634 3.045 -9.240 1.00 97.19 198 SER A N 1
ATOM 1550 C CA . SER A 1 198 ? -4.998 3.566 -9.107 1.00 97.19 198 SER A CA 1
ATOM 1551 C C . SER A 1 198 ? -5.479 3.535 -7.652 1.00 97.19 198 SER A C 1
ATOM 155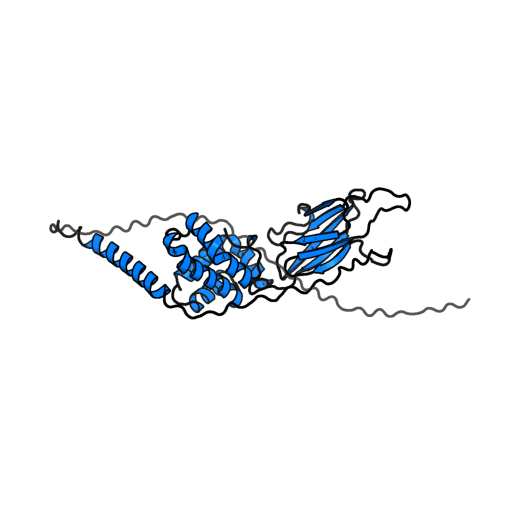3 O O . SER A 1 198 ? -4.945 2.800 -6.821 1.00 97.19 198 SER A O 1
ATOM 1555 N N . GLU A 1 199 ? -6.522 4.300 -7.332 1.00 97.19 199 GLU A N 1
ATOM 1556 C CA . GLU A 1 199 ? -7.173 4.211 -6.021 1.00 97.19 199 GLU A CA 1
ATOM 1557 C C . GLU A 1 199 ? -7.864 2.850 -5.812 1.00 97.19 199 GLU A C 1
ATOM 1559 O O . GLU A 1 199 ? -8.272 2.186 -6.771 1.00 97.19 199 GLU A O 1
ATOM 1564 N N . ARG A 1 200 ? -8.035 2.433 -4.550 1.00 96.75 200 ARG A N 1
ATOM 1565 C CA . ARG A 1 200 ? -8.779 1.212 -4.190 1.00 96.75 200 ARG A CA 1
ATOM 1566 C C . ARG A 1 200 ? -9.410 1.299 -2.809 1.00 96.75 200 ARG A C 1
ATOM 1568 O O . ARG A 1 200 ? -8.772 1.698 -1.844 1.00 96.75 200 ARG A O 1
ATOM 1575 N N . GLY A 1 201 ? -10.645 0.813 -2.693 1.00 96.94 201 GLY A N 1
ATOM 1576 C CA . GLY A 1 201 ? -11.364 0.792 -1.418 1.00 96.94 201 GLY A CA 1
ATOM 1577 C C . GLY A 1 201 ? -11.577 2.197 -0.850 1.00 96.94 201 GLY A C 1
ATOM 1578 O O . GLY A 1 201 ? -11.565 3.182 -1.585 1.00 96.94 201 GLY A O 1
ATOM 1579 N N . TYR A 1 202 ? -11.816 2.292 0.457 1.00 98.25 202 TYR A N 1
ATOM 1580 C CA . TYR A 1 202 ? -12.076 3.580 1.108 1.00 98.25 202 TYR A CA 1
ATOM 1581 C C . TYR A 1 202 ? -10.838 4.283 1.659 1.00 98.25 202 TYR A C 1
ATOM 1583 O O . TYR A 1 202 ? -10.914 5.480 1.909 1.00 98.25 202 TYR A O 1
ATOM 1591 N N . CYS A 1 203 ? -9.740 3.557 1.864 1.00 98.31 203 CYS A N 1
ATOM 1592 C CA . CYS A 1 203 ? -8.486 4.084 2.402 1.00 98.31 203 CYS A CA 1
ATOM 1593 C C . CYS A 1 203 ? -7.368 4.139 1.358 1.00 98.31 203 CYS A C 1
ATOM 1595 O O . CYS A 1 203 ? -6.343 4.763 1.607 1.00 98.31 203 CYS A O 1
ATOM 1597 N N . GLY A 1 204 ? -7.517 3.472 0.210 1.00 97.38 204 GLY A N 1
ATOM 1598 C CA . GLY A 1 204 ? -6.504 3.457 -0.838 1.00 97.38 204 GLY A CA 1
ATOM 1599 C C . GLY A 1 204 ? -6.532 4.699 -1.717 1.00 97.38 204 GLY A C 1
ATOM 1600 O O . GLY A 1 204 ? -6.655 4.586 -2.930 1.00 97.38 204 GLY A O 1
ATOM 1601 N N . ASN A 1 205 ? -6.449 5.867 -1.087 1.00 97.69 205 ASN A N 1
ATOM 1602 C CA . ASN A 1 205 ? -6.236 7.166 -1.712 1.00 97.69 205 ASN A CA 1
ATOM 1603 C C . ASN A 1 205 ? -5.033 7.846 -1.038 1.00 97.69 205 ASN A C 1
ATOM 1605 O O . ASN A 1 205 ? -4.650 7.499 0.085 1.00 97.69 205 ASN A O 1
ATOM 1609 N N . LEU A 1 206 ? -4.435 8.826 -1.715 1.00 96.44 206 LEU A N 1
ATOM 1610 C CA . LEU A 1 206 ? -3.177 9.425 -1.265 1.00 96.44 206 LEU A CA 1
ATOM 1611 C C . LEU A 1 206 ? -3.295 10.109 0.109 1.00 96.44 206 LEU A C 1
ATOM 1613 O O . LEU A 1 206 ? -2.354 10.048 0.905 1.00 96.44 206 LEU A O 1
ATOM 1617 N N . ALA A 1 207 ? -4.439 10.732 0.411 1.00 97.94 207 ALA A N 1
ATOM 1618 C CA . ALA A 1 207 ? -4.656 11.424 1.680 1.00 97.94 207 ALA A CA 1
ATOM 1619 C C . ALA A 1 207 ? -4.668 10.443 2.865 1.00 97.94 207 ALA A C 1
ATOM 1621 O O . ALA A 1 207 ? -3.935 10.638 3.838 1.00 97.94 207 ALA A O 1
ATOM 1622 N N . ASP A 1 208 ? -5.433 9.356 2.753 1.00 98.25 208 ASP A N 1
ATOM 1623 C CA . ASP A 1 208 ? -5.553 8.333 3.795 1.00 98.25 208 ASP A CA 1
ATOM 1624 C C . ASP A 1 208 ? -4.251 7.558 4.016 1.00 98.25 208 ASP A C 1
ATOM 1626 O O . ASP A 1 208 ? -3.835 7.351 5.158 1.00 98.25 208 ASP A O 1
ATOM 1630 N N . ILE A 1 209 ? -3.550 7.193 2.941 1.00 96.62 209 ILE A N 1
ATOM 1631 C CA . ILE A 1 209 ? -2.258 6.500 3.029 1.00 96.62 209 ILE A CA 1
ATOM 1632 C C . ILE A 1 209 ? -1.207 7.388 3.696 1.00 96.62 209 ILE A C 1
ATOM 1634 O O . ILE A 1 209 ? -0.448 6.924 4.552 1.00 96.62 209 ILE A O 1
ATOM 1638 N N . THR A 1 210 ? -1.181 8.678 3.357 1.00 96.44 210 THR A N 1
ATOM 1639 C CA . THR A 1 210 ? -0.263 9.640 3.979 1.00 96.44 210 THR A CA 1
ATOM 1640 C C . THR A 1 210 ? -0.574 9.812 5.465 1.00 96.44 210 THR A C 1
ATOM 1642 O O . THR A 1 210 ? 0.338 9.789 6.296 1.00 96.44 210 THR A O 1
ATOM 1645 N N . ALA A 1 211 ? -1.857 9.926 5.823 1.00 97.12 211 ALA A N 1
ATOM 1646 C CA . ALA A 1 211 ? -2.298 10.003 7.212 1.00 97.12 211 ALA A CA 1
ATOM 1647 C C . ALA A 1 211 ? -1.931 8.735 8.001 1.00 97.12 211 ALA A C 1
ATOM 1649 O O . ALA A 1 211 ? -1.415 8.830 9.119 1.00 97.12 211 ALA A O 1
ATOM 1650 N N . GLN A 1 212 ? -2.125 7.554 7.413 1.00 95.50 212 GLN A N 1
ATOM 1651 C CA . GLN A 1 212 ? -1.764 6.274 8.016 1.00 95.50 212 GLN A CA 1
ATOM 1652 C C . GLN A 1 212 ? -0.252 6.152 8.230 1.00 95.50 212 GLN A C 1
ATOM 1654 O O . GLN A 1 212 ? 0.174 5.840 9.343 1.00 95.50 212 GLN A O 1
ATOM 1659 N N . LYS A 1 213 ? 0.564 6.473 7.218 1.00 94.62 213 LYS A N 1
ATOM 1660 C CA . LYS A 1 213 ? 2.028 6.485 7.335 1.00 94.62 213 LYS A CA 1
ATOM 1661 C C . LYS A 1 213 ? 2.489 7.438 8.440 1.00 94.62 213 LYS A C 1
ATOM 1663 O O . LYS A 1 213 ? 3.246 7.036 9.323 1.00 94.62 213 LYS A O 1
ATOM 1668 N N . LYS A 1 214 ? 1.980 8.677 8.452 1.00 95.50 214 LYS A N 1
ATOM 1669 C CA . LYS A 1 214 ? 2.302 9.684 9.480 1.00 95.50 214 LYS A CA 1
ATOM 1670 C C . LYS A 1 214 ? 1.978 9.192 10.893 1.00 95.50 214 LYS A C 1
ATOM 1672 O O . LYS A 1 214 ? 2.702 9.495 11.838 1.00 95.50 214 LYS A O 1
ATOM 1677 N N . ASN A 1 215 ? 0.902 8.422 11.043 1.00 94.88 215 ASN A N 1
ATOM 1678 C CA . ASN A 1 215 ? 0.415 7.968 12.340 1.00 94.88 215 ASN A CA 1
ATOM 1679 C C . ASN A 1 215 ? 0.782 6.522 12.684 1.00 94.88 215 ASN A C 1
ATOM 1681 O O . ASN A 1 215 ? 0.346 6.052 13.732 1.00 94.88 215 ASN A O 1
ATOM 1685 N N . GLN A 1 216 ? 1.592 5.820 11.884 1.00 91.00 216 GLN A N 1
ATOM 1686 C CA . GLN A 1 216 ? 1.792 4.365 11.985 1.00 91.00 216 GLN A CA 1
ATOM 1687 C C . GLN A 1 216 ? 2.060 3.879 13.422 1.00 91.00 216 GLN A C 1
ATOM 1689 O O . GLN A 1 216 ? 1.444 2.920 13.885 1.00 91.00 216 GLN A O 1
ATOM 1694 N N . LYS A 1 217 ? 2.919 4.589 14.168 1.00 92.19 217 LYS A N 1
ATOM 1695 C CA . LYS A 1 217 ? 3.299 4.237 15.549 1.00 92.19 217 LYS A CA 1
ATOM 1696 C C . LYS A 1 217 ? 2.168 4.400 16.575 1.00 92.19 217 LYS A C 1
ATOM 1698 O O . LYS A 1 217 ? 2.154 3.702 17.583 1.00 92.19 217 LYS A O 1
ATOM 1703 N N . ARG A 1 218 ? 1.243 5.342 16.357 1.00 94.88 218 ARG A N 1
ATOM 1704 C CA . ARG A 1 218 ? 0.166 5.712 17.305 1.00 94.88 218 ARG A CA 1
ATOM 1705 C C . ARG A 1 218 ? -1.227 5.321 16.816 1.00 94.88 218 ARG A C 1
ATOM 1707 O O . ARG A 1 218 ? -2.191 5.422 17.566 1.00 94.88 218 ARG A O 1
ATOM 1714 N N . MET A 1 219 ? -1.349 4.873 15.571 1.00 94.62 219 MET A N 1
ATOM 1715 C CA . MET A 1 219 ? -2.629 4.612 14.923 1.00 94.62 219 MET A CA 1
ATOM 1716 C C . MET A 1 219 ? -3.449 3.579 15.695 1.00 94.62 219 MET A C 1
ATOM 1718 O O . MET A 1 219 ? -4.602 3.846 16.019 1.00 94.62 219 MET A O 1
ATOM 1722 N N . LYS A 1 220 ? -2.838 2.449 16.075 1.00 93.31 220 LYS A N 1
ATOM 1723 C CA . LYS A 1 220 ? -3.503 1.390 16.848 1.00 93.31 220 LYS A CA 1
ATOM 1724 C C . LYS A 1 220 ? -4.103 1.909 18.151 1.00 93.31 220 LYS A C 1
ATOM 1726 O O . LYS A 1 220 ? -5.291 1.722 18.394 1.00 93.31 220 LYS A O 1
ATOM 1731 N N . SER A 1 221 ? -3.301 2.581 18.977 1.00 94.62 221 SER A N 1
ATOM 1732 C CA . SER A 1 221 ? -3.761 3.081 20.274 1.00 94.62 221 SER A CA 1
ATOM 1733 C C . SER A 1 221 ? -4.798 4.196 20.119 1.00 94.62 221 SER A C 1
ATOM 1735 O O . SER A 1 221 ? -5.791 4.200 20.842 1.00 94.62 221 SER A O 1
ATOM 1737 N N . ASN A 1 222 ? -4.633 5.096 19.145 1.00 96.56 222 ASN A N 1
ATOM 1738 C CA . ASN A 1 222 ? -5.608 6.148 18.856 1.00 96.56 222 ASN A CA 1
ATOM 1739 C C . ASN A 1 222 ? -6.962 5.576 18.417 1.00 96.56 222 ASN A C 1
ATOM 1741 O O . ASN A 1 222 ? -7.993 6.002 18.937 1.00 96.56 222 ASN A O 1
ATOM 1745 N N . ILE A 1 223 ? -6.962 4.600 17.505 1.00 95.81 223 ILE A N 1
ATOM 1746 C CA . ILE A 1 223 ? -8.181 3.936 17.031 1.00 95.81 223 ILE A CA 1
ATOM 1747 C C . ILE A 1 223 ? -8.850 3.177 18.176 1.00 95.81 223 ILE A C 1
ATOM 1749 O O . ILE A 1 223 ? -10.033 3.391 18.429 1.00 95.81 223 ILE A O 1
ATOM 1753 N N . GLN A 1 224 ? -8.100 2.369 18.933 1.00 93.88 224 GLN A N 1
ATOM 1754 C CA . GLN A 1 224 ? -8.638 1.638 20.084 1.00 93.88 224 GLN A CA 1
ATOM 1755 C C . GLN A 1 224 ? -9.279 2.579 21.110 1.00 93.88 224 GLN A C 1
ATOM 1757 O O . GLN A 1 224 ? -10.401 2.335 21.549 1.00 93.88 224 GLN A O 1
ATOM 1762 N N . GLN A 1 225 ? -8.620 3.691 21.451 1.00 95.31 225 GLN A N 1
ATOM 1763 C CA . GLN A 1 225 ? -9.190 4.696 22.351 1.00 95.31 225 GLN A CA 1
ATOM 1764 C C . GLN A 1 225 ? -10.478 5.309 21.795 1.00 95.31 225 GLN A C 1
ATOM 1766 O O . GLN A 1 225 ? -11.426 5.508 22.550 1.00 95.31 225 GLN A O 1
ATOM 1771 N N . CYS A 1 226 ? -10.528 5.616 20.496 1.00 97.69 226 CYS A N 1
ATOM 1772 C CA . CYS A 1 226 ? -11.727 6.162 19.868 1.00 97.69 226 CYS A CA 1
ATOM 1773 C C . CYS A 1 226 ? -12.900 5.179 19.905 1.00 97.69 226 CYS A C 1
ATOM 1775 O O . CYS A 1 226 ? -14.016 5.594 20.214 1.00 97.69 226 CYS A O 1
ATOM 1777 N N . ILE A 1 227 ? -12.643 3.898 19.639 1.00 95.44 227 ILE A N 1
ATOM 1778 C CA . ILE A 1 227 ? -13.664 2.847 19.641 1.00 95.44 227 ILE A CA 1
ATOM 1779 C C . ILE A 1 227 ? -14.149 2.569 21.066 1.00 95.44 227 ILE A C 1
ATOM 1781 O O . ILE A 1 227 ? -15.350 2.550 21.299 1.00 95.44 227 ILE A O 1
ATOM 1785 N N . ILE A 1 228 ? -13.246 2.445 22.044 1.00 91.69 228 ILE A N 1
ATOM 1786 C CA . ILE A 1 228 ? -13.618 2.231 23.454 1.00 91.69 228 ILE A CA 1
ATOM 1787 C C . ILE A 1 228 ? -14.413 3.425 23.996 1.00 91.69 228 ILE A C 1
ATOM 1789 O O . ILE A 1 228 ? -15.448 3.241 24.634 1.00 91.69 228 ILE A O 1
ATOM 1793 N N . LYS A 1 229 ? -13.968 4.658 23.714 1.00 95.50 229 LYS A N 1
ATOM 1794 C CA . LYS A 1 229 ? -14.654 5.880 24.162 1.00 95.50 229 LYS A CA 1
ATOM 1795 C C . LYS A 1 229 ? -16.054 6.022 23.560 1.00 95.50 229 LYS A C 1
ATOM 1797 O O . LYS A 1 229 ? -16.925 6.606 24.194 1.00 95.50 229 LYS A O 1
ATOM 1802 N N . ASN A 1 230 ? -16.264 5.507 22.351 1.00 95.19 230 ASN A N 1
ATOM 1803 C CA . ASN A 1 230 ? -17.518 5.630 21.612 1.00 95.19 230 ASN A CA 1
ATOM 1804 C C . ASN A 1 230 ? -18.125 4.256 21.298 1.00 95.19 230 ASN A C 1
ATOM 1806 O O . ASN A 1 230 ? -18.676 4.059 20.220 1.00 95.19 230 ASN A O 1
ATOM 1810 N N . VAL A 1 231 ? -18.047 3.305 22.235 1.00 91.31 231 VAL A N 1
ATOM 1811 C CA . VAL A 1 231 ? -18.467 1.906 22.010 1.00 91.31 231 VAL A CA 1
ATOM 1812 C C . VAL A 1 231 ? -19.937 1.760 21.583 1.00 91.31 231 VAL A C 1
ATOM 1814 O O . VAL A 1 231 ? -20.304 0.758 20.978 1.00 91.31 231 VAL A O 1
ATOM 1817 N N . PHE A 1 232 ? -20.761 2.776 21.856 1.00 90.62 232 PHE A N 1
ATOM 1818 C CA . PHE A 1 232 ? -22.182 2.841 21.500 1.00 90.62 232 PHE A CA 1
ATOM 1819 C C . PHE A 1 232 ? -22.502 3.834 20.367 1.00 90.62 232 PHE A C 1
ATOM 1821 O O . PHE A 1 232 ? -23.669 4.137 20.136 1.00 90.62 232 PHE A O 1
ATOM 1828 N N . SER A 1 233 ? -21.495 4.400 19.693 1.00 95.69 233 SER A N 1
ATOM 1829 C CA . SER A 1 233 ? -21.696 5.384 18.625 1.00 95.69 233 SER A CA 1
ATOM 1830 C C . SER A 1 233 ? -20.640 5.248 17.531 1.00 95.69 233 SER A C 1
ATOM 1832 O O . SER A 1 233 ? -19.559 5.832 17.621 1.00 95.69 233 SER A O 1
ATOM 1834 N N . ASP A 1 234 ? -20.985 4.543 16.453 1.00 96.06 234 ASP A N 1
ATOM 1835 C CA . ASP A 1 234 ? -20.135 4.388 15.266 1.00 96.06 234 ASP A CA 1
ATOM 1836 C C . ASP A 1 234 ? -19.709 5.745 14.691 1.00 96.06 234 ASP A C 1
ATOM 1838 O O . ASP A 1 234 ? -18.547 5.937 14.332 1.00 96.06 234 ASP A O 1
ATOM 1842 N N . ASN A 1 235 ? -20.632 6.715 14.650 1.00 97.62 235 ASN A N 1
ATOM 1843 C CA . ASN A 1 235 ? -20.336 8.075 14.198 1.00 97.62 235 ASN A CA 1
ATOM 1844 C C . ASN A 1 235 ? -19.332 8.759 15.136 1.00 97.62 235 ASN A C 1
ATOM 1846 O O . ASN A 1 235 ? -18.348 9.317 14.663 1.00 97.62 235 ASN A O 1
ATOM 1850 N N . GLY A 1 236 ? -19.515 8.653 16.457 1.00 98.06 236 GLY A N 1
ATOM 1851 C CA . GLY A 1 236 ? -18.571 9.212 17.427 1.00 98.06 236 GLY A CA 1
ATOM 1852 C C . GLY A 1 236 ? -17.181 8.575 17.336 1.00 98.06 236 GLY A C 1
ATOM 1853 O O . GLY A 1 236 ? -16.167 9.276 17.393 1.00 98.06 236 GLY A O 1
ATOM 1854 N N . ALA A 1 237 ? -17.114 7.253 17.144 1.00 98.00 237 ALA A N 1
ATOM 1855 C CA . ALA A 1 237 ? -15.861 6.528 16.948 1.00 98.00 237 ALA A CA 1
ATOM 1856 C C . ALA A 1 237 ? -15.165 6.973 15.656 1.00 98.00 237 ALA A C 1
ATOM 1858 O O . ALA A 1 237 ? -13.980 7.313 15.679 1.00 98.00 237 ALA A O 1
ATOM 1859 N N . ARG A 1 238 ? -15.910 7.039 14.548 1.00 98.50 238 ARG A N 1
ATOM 1860 C CA . ARG A 1 238 ? -15.419 7.494 13.245 1.00 98.50 238 ARG A CA 1
ATOM 1861 C C . ARG A 1 238 ? -14.881 8.917 13.323 1.00 98.50 238 ARG A C 1
ATOM 1863 O O . ARG A 1 238 ? -13.739 9.144 12.941 1.00 98.50 238 ARG A O 1
ATOM 1870 N N . ASP A 1 239 ? -15.662 9.855 13.845 1.00 98.56 239 ASP A N 1
ATOM 1871 C CA . ASP A 1 239 ? -15.288 11.269 13.902 1.00 98.56 239 ASP A CA 1
ATOM 1872 C C . ASP A 1 239 ? -14.070 11.477 14.826 1.00 98.56 239 ASP A C 1
ATOM 1874 O O . ASP A 1 239 ? -13.181 12.282 14.539 1.00 98.56 239 ASP A O 1
ATOM 1878 N N . CYS A 1 240 ? -13.957 10.679 15.895 1.00 98.62 240 CYS A N 1
ATOM 1879 C CA . CYS A 1 240 ? -12.755 10.624 16.724 1.00 98.62 240 CYS A CA 1
ATOM 1880 C C . CYS A 1 240 ? -11.522 10.148 15.937 1.00 98.62 240 CYS A C 1
ATOM 1882 O O . CYS A 1 240 ? -10.459 10.756 16.068 1.00 98.62 240 CYS A O 1
ATOM 1884 N N . ILE A 1 241 ? -11.643 9.100 15.112 1.00 98.50 241 ILE A N 1
ATOM 1885 C CA . ILE A 1 241 ? -10.543 8.587 14.275 1.00 98.50 241 ILE A CA 1
ATOM 1886 C C . ILE A 1 241 ? -10.141 9.618 13.219 1.00 98.50 241 ILE A C 1
ATOM 1888 O O . ILE A 1 241 ? -8.950 9.880 13.063 1.00 98.50 241 ILE A O 1
ATOM 1892 N N . VAL A 1 242 ? -11.113 10.250 12.554 1.00 98.50 242 VAL A N 1
ATOM 1893 C CA . VAL A 1 242 ? -10.871 11.357 11.614 1.00 98.50 242 VAL A CA 1
ATOM 1894 C C . VAL A 1 242 ? -10.043 12.442 12.301 1.00 98.50 242 VAL A C 1
ATOM 1896 O O . VAL A 1 242 ? -8.987 12.823 11.806 1.00 98.50 242 VAL A O 1
ATOM 1899 N N . LYS A 1 243 ? -10.447 12.877 13.501 1.00 98.31 243 LYS A N 1
ATOM 1900 C CA . LYS A 1 243 ? -9.745 13.929 14.247 1.00 98.31 243 LYS A CA 1
ATOM 1901 C C . LYS A 1 243 ? -8.356 13.514 14.747 1.00 98.31 243 LYS A C 1
ATOM 1903 O O . LYS A 1 243 ? -7.438 14.328 14.719 1.00 98.31 243 LYS A O 1
ATOM 1908 N N . LYS A 1 244 ? -8.195 12.291 15.266 1.00 97.44 244 LYS A N 1
ATOM 1909 C CA . LYS A 1 244 ? -6.939 11.839 15.897 1.00 97.44 244 LYS A CA 1
ATOM 1910 C C . LYS A 1 244 ? -5.904 11.306 14.912 1.00 97.44 244 LYS A C 1
ATOM 1912 O O . LYS A 1 244 ? -4.714 11.392 15.195 1.00 97.44 244 LYS A O 1
ATOM 1917 N N . VAL A 1 245 ? -6.349 10.688 13.823 1.00 97.38 245 VAL A N 1
ATOM 1918 C CA . VAL A 1 245 ? -5.483 10.000 12.853 1.00 97.38 245 VAL A CA 1
ATOM 1919 C C . VAL A 1 245 ? -5.423 10.770 11.532 1.00 97.38 245 VAL A C 1
ATOM 1921 O O . VAL A 1 245 ? -4.422 10.684 10.832 1.00 97.38 245 VAL A O 1
ATOM 1924 N N . GLY A 1 246 ? -6.444 11.564 11.203 1.00 97.94 246 GLY A N 1
ATOM 1925 C CA . GLY A 1 246 ? -6.507 12.304 9.939 1.00 97.94 246 GLY A CA 1
ATOM 1926 C C . GLY A 1 246 ? -7.030 11.477 8.766 1.00 97.94 246 GLY A C 1
ATOM 1927 O O . GLY A 1 246 ? -6.831 11.872 7.623 1.00 97.94 246 GLY A O 1
ATOM 1928 N N . LEU A 1 247 ? -7.669 10.334 9.034 1.00 98.31 247 LEU A N 1
ATOM 1929 C CA . LEU A 1 247 ? -8.313 9.539 7.990 1.00 98.31 247 LEU A CA 1
ATOM 1930 C C . LEU A 1 247 ? -9.589 10.226 7.494 1.00 98.31 247 LEU A C 1
ATOM 1932 O O . LEU A 1 247 ? -10.273 10.916 8.249 1.00 98.31 247 LEU A O 1
ATOM 1936 N N . SER A 1 248 ? -9.965 9.958 6.252 1.00 98.56 248 SER A N 1
ATOM 1937 C CA . SER A 1 248 ? -11.264 10.289 5.693 1.00 98.56 248 SER A CA 1
ATOM 1938 C C . SER A 1 248 ? -12.383 9.579 6.471 1.00 98.56 248 SER A C 1
ATOM 1940 O O . SER A 1 248 ? -12.184 8.481 7.008 1.00 98.56 248 SER A O 1
ATOM 1942 N N . PRO A 1 249 ? -13.609 10.136 6.513 1.00 98.50 249 PRO A N 1
ATOM 1943 C CA . PRO A 1 249 ? -14.729 9.489 7.200 1.00 98.50 249 PRO A CA 1
ATOM 1944 C C . PRO A 1 249 ? -15.026 8.074 6.679 1.00 98.50 249 PRO A C 1
ATOM 1946 O O . PRO A 1 249 ? -15.364 7.172 7.452 1.00 98.50 249 PRO A O 1
ATOM 1949 N N . LYS A 1 250 ? -14.875 7.853 5.367 1.00 98.31 250 LYS A N 1
ATOM 1950 C CA . LYS A 1 250 ? -15.093 6.539 4.751 1.00 98.31 250 LYS A CA 1
ATOM 1951 C C . LYS A 1 250 ? -14.022 5.539 5.192 1.00 98.31 250 LYS A C 1
ATOM 1953 O O . LYS A 1 250 ? -14.382 4.446 5.625 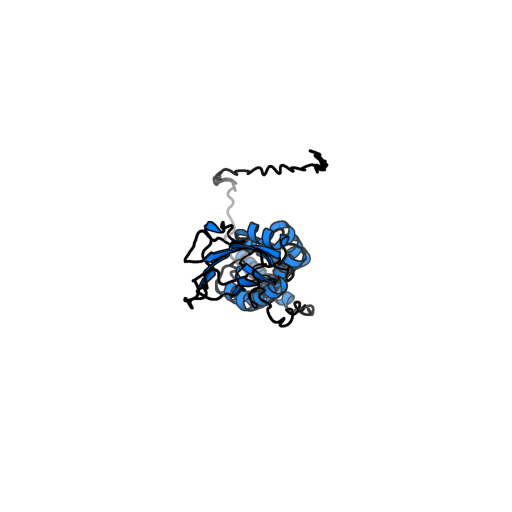1.00 98.31 250 LYS A O 1
ATOM 1958 N N . CYS A 1 251 ? -12.746 5.926 5.176 1.00 98.62 251 CYS A N 1
ATOM 1959 C CA . CYS A 1 251 ? -11.665 5.072 5.661 1.00 98.62 251 CYS A CA 1
ATOM 1960 C C . CYS A 1 251 ? -11.787 4.778 7.165 1.00 98.62 251 CYS A C 1
ATOM 1962 O O . CYS A 1 251 ? -11.734 3.622 7.584 1.00 98.62 251 CYS A O 1
ATOM 1964 N N . ALA A 1 252 ? -12.050 5.800 7.985 1.00 98.56 252 ALA A N 1
ATOM 1965 C CA . ALA A 1 252 ? -12.273 5.648 9.423 1.00 98.56 252 ALA A CA 1
ATOM 1966 C C . ALA A 1 252 ? -13.401 4.646 9.739 1.00 98.56 252 ALA A C 1
ATOM 1968 O O . ALA A 1 252 ? -13.294 3.870 10.687 1.00 98.56 252 ALA A O 1
ATOM 1969 N N . SER A 1 253 ? -14.447 4.596 8.909 1.00 98.50 253 SER A N 1
ATOM 1970 C CA . SER A 1 253 ? -15.545 3.635 9.068 1.00 98.50 253 SER A CA 1
ATOM 1971 C C . SER A 1 253 ? -15.105 2.174 8.892 1.00 98.50 253 SER A C 1
ATOM 1973 O O . SER A 1 253 ? -15.697 1.292 9.511 1.00 98.50 253 SER A O 1
ATOM 1975 N N . CYS A 1 254 ? -14.071 1.888 8.090 1.00 98.50 254 CYS A N 1
ATOM 1976 C CA . CYS A 1 254 ? -13.515 0.534 7.986 1.00 98.50 254 CYS A CA 1
ATOM 1977 C C . CYS A 1 254 ? -12.887 0.083 9.312 1.00 98.50 254 CYS A C 1
ATOM 1979 O O . CYS A 1 254 ? -13.140 -1.030 9.767 1.00 98.50 254 CYS A O 1
ATOM 1981 N N . TRP A 1 255 ? -12.152 0.975 9.977 1.00 98.00 255 TRP A N 1
ATOM 1982 C CA . TRP A 1 255 ? -11.536 0.707 11.279 1.00 98.00 255 TRP A CA 1
ATOM 1983 C C . TRP A 1 255 ? -12.558 0.568 12.409 1.00 98.00 255 TRP A C 1
ATOM 1985 O O . TRP A 1 255 ? -12.407 -0.292 13.271 1.00 98.00 255 TRP A O 1
ATOM 1995 N N . VAL A 1 256 ? -13.629 1.368 12.389 1.00 97.94 256 VAL A N 1
ATOM 1996 C CA . VAL A 1 256 ? -14.749 1.214 13.335 1.00 97.94 256 VAL A CA 1
ATOM 1997 C C . VAL A 1 256 ? -15.381 -0.176 13.197 1.00 97.94 256 VAL A C 1
ATOM 1999 O O . VAL A 1 256 ? -15.567 -0.869 14.197 1.00 97.94 256 VAL A O 1
ATOM 2002 N N . LYS A 1 257 ? -15.635 -0.632 11.962 1.00 97.06 257 LYS A N 1
ATOM 2003 C CA . LYS A 1 257 ? -16.165 -1.981 11.700 1.00 97.06 257 LYS A CA 1
ATOM 2004 C C . LYS A 1 257 ? -15.229 -3.085 12.184 1.00 97.06 257 LYS A C 1
ATOM 2006 O O . LYS A 1 257 ? -15.704 -4.047 12.785 1.00 97.06 257 LYS A O 1
ATOM 2011 N N . GLU A 1 258 ? -13.925 -2.948 11.950 1.00 97.31 258 GLU A N 1
ATOM 2012 C CA . GLU A 1 258 ? -12.927 -3.896 12.458 1.00 97.31 258 GLU A CA 1
ATOM 2013 C C . GLU A 1 258 ? -12.974 -3.971 13.987 1.00 97.31 258 GLU A C 1
ATOM 2015 O O . GLU A 1 258 ? -13.134 -5.060 14.537 1.00 97.31 258 GLU A O 1
ATOM 2020 N N . GLY A 1 259 ? -12.952 -2.832 14.683 1.00 95.50 259 GLY A N 1
ATOM 2021 C CA . GLY A 1 259 ? -12.992 -2.840 16.142 1.00 95.50 259 GLY A CA 1
ATOM 2022 C C . GLY A 1 259 ? -14.298 -3.401 16.705 1.00 95.50 259 GLY A C 1
ATOM 2023 O O . GLY A 1 259 ? -14.256 -4.157 17.674 1.00 95.50 259 GLY A O 1
ATOM 2024 N N . HIS A 1 260 ? -15.453 -3.135 16.084 1.00 94.50 260 HIS A N 1
ATOM 2025 C CA . HIS A 1 260 ? -16.710 -3.788 16.476 1.00 94.50 260 HIS A CA 1
ATOM 2026 C C . HIS A 1 260 ? -16.690 -5.296 16.225 1.00 94.50 260 HIS A C 1
ATOM 2028 O O . HIS A 1 260 ? -17.165 -6.060 17.068 1.00 94.50 260 HIS A O 1
ATOM 2034 N N . CYS A 1 261 ? -16.112 -5.745 15.108 1.00 96.88 261 CYS A N 1
ATOM 2035 C CA . CYS A 1 261 ? -15.890 -7.166 14.872 1.00 96.88 261 CYS A CA 1
ATOM 2036 C C . CYS A 1 261 ? -15.030 -7.773 15.986 1.00 96.88 261 CYS A C 1
ATOM 2038 O O . CYS A 1 261 ? -15.411 -8.800 16.549 1.00 96.88 261 CYS A O 1
ATOM 2040 N N . THR A 1 262 ? -13.930 -7.119 16.362 1.00 95.88 262 THR A N 1
ATOM 2041 C CA . THR A 1 262 ? -13.025 -7.587 17.417 1.00 95.88 262 THR A CA 1
ATOM 2042 C C . THR A 1 262 ? -13.730 -7.633 18.774 1.00 95.88 262 THR A C 1
ATOM 2044 O O . THR A 1 262 ? -13.675 -8.653 19.464 1.00 95.88 262 THR A O 1
ATOM 2047 N N . LEU A 1 263 ? -14.491 -6.598 19.132 1.00 92.44 263 LEU A N 1
ATOM 2048 C CA . LEU A 1 263 ? -15.298 -6.589 20.354 1.00 92.44 263 LEU A CA 1
ATOM 2049 C C . LEU A 1 263 ? -16.340 -7.715 20.364 1.00 92.44 263 LEU A C 1
ATOM 2051 O O . LEU A 1 263 ? -16.545 -8.350 21.391 1.00 92.44 263 LEU A O 1
ATOM 2055 N N . LYS A 1 264 ? -16.965 -8.020 19.226 1.00 94.94 264 LYS A N 1
ATOM 2056 C CA . LYS A 1 264 ? -18.024 -9.033 19.143 1.00 94.94 264 LYS A CA 1
ATOM 2057 C C . LYS A 1 264 ? -17.495 -10.468 19.071 1.00 94.94 264 LYS A C 1
ATOM 2059 O O . LYS A 1 264 ? -18.025 -11.358 19.732 1.00 94.94 264 LYS A O 1
ATOM 2064 N N . ARG A 1 265 ? -16.491 -10.720 18.230 1.00 96.44 265 ARG A N 1
ATOM 2065 C CA . ARG A 1 265 ? -15.993 -12.070 17.902 1.00 96.44 265 ARG A CA 1
ATOM 2066 C C . ARG A 1 265 ? -14.799 -12.487 18.748 1.00 96.44 265 ARG A C 1
ATOM 2068 O O . ARG A 1 265 ? -14.553 -13.682 18.884 1.00 96.44 265 ARG A O 1
ATOM 2075 N N . CYS A 1 266 ? -14.086 -11.522 19.321 1.00 96.56 266 CYS A N 1
ATOM 2076 C CA . CYS A 1 266 ? -12.835 -11.757 20.028 1.00 96.56 266 CYS A CA 1
ATOM 2077 C C . CYS A 1 266 ? -12.849 -11.294 21.486 1.00 96.56 266 CYS A C 1
ATOM 2079 O O . CYS A 1 266 ? -11.824 -11.446 22.138 1.00 96.56 266 CYS A O 1
ATOM 2081 N N . ALA A 1 267 ? -13.974 -10.814 22.040 1.00 94.38 267 ALA A N 1
ATOM 2082 C CA . ALA A 1 267 ? -14.075 -10.323 23.426 1.00 94.38 267 ALA A CA 1
ATOM 2083 C C . ALA A 1 267 ? -13.325 -11.183 24.456 1.00 94.38 267 ALA A C 1
ATOM 2085 O O . ALA A 1 267 ? -12.502 -10.676 25.213 1.00 94.38 267 ALA A O 1
ATOM 2086 N N . THR A 1 268 ? -13.559 -12.499 24.460 1.00 94.00 268 THR A N 1
ATOM 2087 C CA . THR A 1 268 ? -12.953 -13.417 25.440 1.00 94.00 268 THR A CA 1
ATOM 2088 C C . THR A 1 268 ? -11.450 -13.604 25.239 1.00 94.00 268 THR A C 1
ATOM 2090 O O . THR A 1 268 ? -10.728 -13.870 26.195 1.00 94.00 268 THR A O 1
ATOM 2093 N N . LYS A 1 269 ? -10.957 -13.444 24.006 1.00 96.62 269 LYS A N 1
ATOM 2094 C CA . LYS A 1 269 ? -9.525 -13.450 23.674 1.00 96.62 269 LYS A CA 1
ATOM 2095 C C . LYS A 1 269 ? -8.882 -12.073 23.866 1.00 96.62 269 LYS A C 1
ATOM 2097 O O . LYS A 1 269 ? -7.674 -11.989 24.042 1.00 96.62 269 LYS A O 1
ATOM 2102 N N . CYS A 1 270 ? -9.693 -11.019 23.885 1.00 94.38 270 CYS A N 1
ATOM 2103 C CA . CYS A 1 270 ? -9.298 -9.617 23.967 1.00 94.38 270 CYS A CA 1
ATOM 2104 C C . CYS A 1 270 ? -9.538 -8.973 25.334 1.00 94.38 270 CYS A C 1
ATOM 2106 O O . CYS A 1 270 ? -9.524 -7.749 25.429 1.00 94.38 270 CYS A O 1
ATOM 2108 N N . LEU A 1 271 ? -9.666 -9.769 26.403 1.00 91.75 271 LEU A N 1
ATOM 2109 C CA . LEU A 1 271 ? -9.644 -9.248 27.779 1.00 91.75 271 LEU A CA 1
ATOM 2110 C C . LEU A 1 271 ? -8.385 -8.405 28.041 1.00 91.75 271 LEU A C 1
ATOM 2112 O O . LEU A 1 271 ? -8.446 -7.386 28.720 1.00 91.75 271 LEU A O 1
ATOM 2116 N N . ASN A 1 272 ? -7.257 -8.809 27.448 1.00 90.81 272 ASN A N 1
ATOM 2117 C CA . ASN A 1 272 ? -6.083 -7.963 27.283 1.00 90.81 272 ASN A CA 1
ATOM 2118 C C . ASN A 1 272 ? -5.909 -7.640 25.783 1.00 90.81 272 ASN A C 1
ATOM 2120 O O . ASN A 1 272 ? -5.506 -8.534 25.026 1.00 90.81 272 ASN A O 1
ATOM 2124 N N . PRO A 1 273 ? -6.157 -6.393 25.337 1.00 87.81 273 PRO A N 1
ATOM 2125 C CA . PRO A 1 273 ? -6.058 -6.008 23.926 1.00 87.81 273 PRO A CA 1
ATOM 2126 C C . PRO A 1 273 ? -4.622 -6.050 23.374 1.00 87.81 273 PRO A C 1
ATOM 2128 O O . PRO A 1 273 ? -4.429 -6.027 22.160 1.00 87.81 273 PRO A O 1
ATOM 2131 N N . ALA A 1 274 ? -3.607 -6.128 24.242 1.00 89.31 274 ALA A N 1
ATOM 2132 C CA . ALA A 1 274 ? -2.211 -6.309 23.848 1.00 89.31 274 ALA A CA 1
ATOM 2133 C C . ALA A 1 274 ? -1.786 -7.789 23.770 1.00 89.31 274 ALA A C 1
ATOM 2135 O O . ALA A 1 274 ? -0.685 -8.076 23.297 1.00 89.31 274 ALA A O 1
ATOM 2136 N N . SER A 1 275 ? -2.628 -8.727 24.221 1.00 93.81 275 SER A N 1
ATOM 2137 C CA . SER A 1 275 ? -2.295 -10.157 24.238 1.00 93.81 275 SER A CA 1
ATOM 2138 C C . SER A 1 275 ? -2.196 -10.755 22.834 1.00 93.81 275 SER A C 1
ATOM 2140 O O . SER A 1 275 ? -2.918 -10.353 21.920 1.00 93.81 275 SER A O 1
ATOM 2142 N N . GLN A 1 276 ? -1.341 -11.771 22.676 1.00 95.94 276 GLN A N 1
ATOM 2143 C CA . GLN A 1 276 ? -1.201 -12.483 21.404 1.00 95.94 276 GLN A CA 1
ATOM 2144 C C . GLN A 1 276 ? -2.516 -13.151 20.977 1.00 95.94 276 GLN A C 1
ATOM 2146 O O . GLN A 1 276 ? -2.909 -13.038 19.825 1.00 95.94 276 GLN A O 1
ATOM 2151 N N . ALA A 1 277 ? -3.267 -13.728 21.921 1.00 97.19 277 ALA A N 1
ATOM 2152 C CA . ALA A 1 277 ? -4.568 -14.336 21.641 1.00 97.19 277 ALA A CA 1
ATOM 2153 C C . ALA A 1 277 ? -5.587 -13.342 21.051 1.00 97.19 277 ALA A C 1
ATOM 2155 O O . ALA A 1 277 ? -6.376 -13.716 20.181 1.00 97.19 277 ALA A O 1
ATOM 2156 N N . CYS A 1 278 ? -5.578 -12.084 21.509 1.00 95.75 278 CYS A N 1
ATOM 2157 C CA . CYS A 1 278 ? -6.415 -11.036 20.932 1.00 95.75 278 CYS A CA 1
ATOM 2158 C C . CYS A 1 278 ? -5.989 -10.702 19.502 1.00 95.75 278 CYS A C 1
ATOM 2160 O O . CYS A 1 278 ? -6.835 -10.664 18.608 1.00 95.75 278 CYS A O 1
ATOM 2162 N N . LYS A 1 279 ? -4.678 -10.505 19.293 1.00 94.44 279 LYS A N 1
ATOM 2163 C CA . LYS A 1 279 ? -4.102 -10.215 17.975 1.00 94.44 279 LYS A CA 1
ATOM 2164 C C . LYS A 1 279 ? -4.451 -11.313 16.978 1.00 94.44 279 LYS A C 1
ATOM 2166 O O . LYS A 1 279 ? -5.032 -11.009 15.949 1.00 94.44 279 LYS A O 1
ATOM 2171 N N . ASP A 1 280 ? -4.207 -12.573 17.327 1.00 96.69 280 ASP A N 1
ATOM 2172 C CA . ASP A 1 280 ? -4.481 -13.721 16.458 1.00 96.69 280 ASP A CA 1
ATOM 2173 C C . ASP A 1 280 ? -5.975 -13.842 16.123 1.00 96.69 280 ASP A C 1
ATOM 2175 O O . ASP A 1 280 ? -6.349 -14.161 14.993 1.00 96.69 280 ASP A O 1
ATOM 2179 N N . CYS A 1 281 ? -6.851 -13.573 17.099 1.00 97.88 281 CYS A N 1
ATOM 2180 C CA . CYS A 1 281 ? -8.291 -13.607 16.871 1.00 97.88 281 CYS A CA 1
ATOM 2181 C C . CYS A 1 281 ? -8.742 -12.495 15.922 1.00 97.88 281 CYS A C 1
ATOM 2183 O O . CYS A 1 281 ? -9.435 -12.785 14.948 1.00 97.88 281 CYS A O 1
ATOM 2185 N N . SER A 1 282 ? -8.348 -11.245 16.186 1.00 96.31 282 SER A N 1
ATOM 2186 C CA . SER A 1 282 ? -8.687 -10.106 15.327 1.00 96.31 282 SER A CA 1
ATOM 2187 C C . SER A 1 282 ? -8.121 -10.314 13.918 1.00 96.31 282 SER A C 1
ATOM 2189 O O . SER A 1 282 ? -8.858 -10.190 12.937 1.00 96.31 282 SER A O 1
ATOM 2191 N N . GLU A 1 283 ? -6.861 -10.755 13.811 1.00 95.50 283 GLU A N 1
ATOM 2192 C CA . GLU A 1 283 ? -6.176 -11.035 12.545 1.00 95.50 283 GLU A CA 1
ATOM 2193 C C . GLU A 1 283 ? -6.941 -12.032 11.683 1.00 95.50 283 GLU A C 1
ATOM 2195 O O . GLU A 1 283 ? -7.152 -11.820 10.492 1.00 95.50 283 GLU A O 1
ATOM 2200 N N . LYS A 1 284 ? -7.413 -13.113 12.301 1.00 96.62 284 LYS A N 1
ATOM 2201 C CA . LYS A 1 284 ? -8.127 -14.169 11.593 1.00 96.62 284 LYS A CA 1
ATOM 2202 C C . LYS A 1 284 ? -9.589 -13.822 11.314 1.00 96.62 284 LYS A C 1
ATOM 2204 O O . LYS A 1 284 ? -10.127 -14.227 10.287 1.00 96.62 284 LYS A O 1
ATOM 2209 N N . ALA A 1 285 ? -10.266 -13.157 12.250 1.00 97.31 285 ALA A N 1
ATOM 2210 C CA . ALA A 1 285 ? -11.722 -13.023 12.233 1.00 97.31 285 ALA A CA 1
ATOM 2211 C C . ALA A 1 285 ? -12.230 -11.674 11.710 1.00 97.31 285 ALA A C 1
ATOM 2213 O O . ALA A 1 285 ? -13.408 -11.607 11.348 1.00 97.31 285 ALA A O 1
ATOM 2214 N N . CYS A 1 286 ? -11.393 -10.631 11.715 1.00 97.44 286 CYS A N 1
ATOM 2215 C CA . CYS A 1 286 ? -11.824 -9.242 11.528 1.00 97.44 286 CYS A CA 1
ATOM 2216 C C . CYS A 1 286 ? -10.980 -8.452 10.518 1.00 97.44 286 CYS A C 1
ATOM 2218 O O . CYS A 1 286 ? -11.543 -7.688 9.732 1.00 97.44 286 CYS A O 1
ATOM 2220 N N . PHE A 1 287 ? -9.659 -8.656 10.465 1.00 96.44 287 PHE A N 1
ATOM 2221 C CA . PHE A 1 287 ? -8.815 -7.973 9.478 1.00 96.44 287 PHE A CA 1
ATOM 2222 C C . PHE A 1 287 ? -9.143 -8.287 8.008 1.00 96.44 287 PHE A C 1
ATOM 2224 O O . PHE A 1 287 ? -9.040 -7.353 7.214 1.00 96.44 287 PHE A O 1
ATOM 2231 N N . PRO A 1 288 ? -9.584 -9.498 7.598 1.00 97.25 288 PRO A N 1
ATOM 2232 C CA . PRO A 1 288 ? -9.918 -9.757 6.195 1.00 97.25 288 PRO A CA 1
ATOM 2233 C C . PRO A 1 288 ? -10.980 -8.796 5.641 1.00 97.25 288 PRO A C 1
ATOM 2235 O O . PRO A 1 288 ? -10.802 -8.227 4.564 1.00 97.25 288 PRO A O 1
ATOM 2238 N N . ASP A 1 289 ? -12.039 -8.529 6.411 1.00 97.00 289 ASP A N 1
ATOM 2239 C CA . ASP A 1 289 ? -13.087 -7.578 6.020 1.00 97.00 289 ASP A CA 1
ATOM 2240 C C . ASP A 1 289 ? -12.569 -6.133 6.026 1.00 97.00 289 ASP A C 1
ATOM 2242 O O . ASP A 1 289 ? -12.959 -5.319 5.185 1.00 97.00 289 ASP A O 1
ATOM 2246 N N . CYS A 1 290 ? -11.658 -5.809 6.950 1.00 96.88 290 CYS A N 1
ATOM 2247 C CA . CYS A 1 290 ? -11.036 -4.492 7.009 1.00 96.88 290 CYS A CA 1
ATOM 2248 C C . CYS A 1 290 ? -10.128 -4.233 5.798 1.00 96.88 290 CYS A C 1
ATOM 2250 O O . CYS A 1 290 ? -10.208 -3.157 5.214 1.00 96.88 290 CYS A O 1
ATOM 2252 N N . VAL A 1 291 ? -9.339 -5.226 5.370 1.00 96.94 291 VAL A N 1
ATOM 2253 C CA . VAL A 1 291 ? -8.509 -5.198 4.150 1.00 96.94 291 VAL A CA 1
ATOM 2254 C C . VAL A 1 291 ? -9.371 -4.973 2.909 1.00 96.94 291 VAL A C 1
ATOM 2256 O O . VAL A 1 291 ? -9.069 -4.110 2.086 1.00 96.94 291 VAL A O 1
ATOM 2259 N N . VAL A 1 292 ? -10.494 -5.688 2.794 1.00 97.25 292 VAL A N 1
ATOM 2260 C CA . VAL A 1 292 ? -11.435 -5.500 1.680 1.00 97.25 292 VAL A CA 1
ATOM 2261 C C . VAL A 1 292 ? -12.062 -4.102 1.699 1.00 97.25 292 VAL A C 1
ATOM 2263 O O . VAL A 1 292 ? -12.164 -3.460 0.655 1.00 97.25 292 VAL A O 1
ATOM 2266 N N . CYS A 1 293 ? -12.469 -3.615 2.874 1.00 98.12 293 CYS A N 1
ATOM 2267 C CA . CYS A 1 293 ? -13.081 -2.295 3.036 1.00 98.12 293 CYS A CA 1
ATOM 2268 C C . CYS A 1 293 ? -12.095 -1.159 2.727 1.00 98.12 293 CYS A C 1
ATOM 2270 O O . CYS A 1 293 ? -12.425 -0.215 2.003 1.00 98.12 293 CYS A O 1
ATOM 2272 N N . SER A 1 294 ? -10.886 -1.239 3.283 1.00 98.12 294 SER A N 1
ATOM 2273 C CA . SER A 1 294 ? -9.866 -0.203 3.153 1.00 98.12 294 SER A CA 1
ATOM 2274 C C . SER A 1 294 ? -9.268 -0.178 1.750 1.00 98.12 294 SER A C 1
ATOM 2276 O O . SER A 1 294 ? -8.929 0.897 1.265 1.00 98.12 294 SER A O 1
ATOM 2278 N N . GLY A 1 295 ? -9.172 -1.335 1.088 1.00 97.31 295 GLY A N 1
ATOM 2279 C CA . GLY A 1 295 ? -8.435 -1.490 -0.163 1.00 97.31 295 GLY A CA 1
ATOM 2280 C C . GLY A 1 295 ? -6.916 -1.461 0.019 1.00 97.31 295 GLY A C 1
ATOM 2281 O O . GLY A 1 295 ? -6.197 -1.396 -0.974 1.00 97.31 295 GLY A O 1
ATOM 2282 N N . LEU A 1 296 ? -6.431 -1.506 1.264 1.00 96.31 296 LEU A N 1
ATOM 2283 C CA . LEU A 1 296 ? -5.010 -1.511 1.598 1.00 96.31 296 LEU A CA 1
ATOM 2284 C C . LEU A 1 296 ? -4.515 -2.938 1.856 1.00 96.31 296 LEU A C 1
ATOM 2286 O O . LEU A 1 296 ? -5.240 -3.735 2.459 1.00 96.31 296 LEU A O 1
ATOM 2290 N N . PRO A 1 297 ? -3.269 -3.266 1.483 1.00 94.38 297 PRO A N 1
ATOM 2291 C CA . PRO A 1 297 ? -2.701 -4.575 1.769 1.00 94.38 297 PRO A CA 1
ATOM 2292 C C . PRO A 1 297 ? -2.428 -4.740 3.270 1.00 94.38 297 PRO A C 1
ATOM 2294 O O . PRO A 1 297 ? -2.097 -3.779 3.972 1.00 94.38 297 PRO A O 1
ATOM 2297 N N . ARG A 1 298 ? -2.542 -5.975 3.780 1.00 93.31 298 ARG A N 1
ATOM 2298 C CA . ARG A 1 298 ? -2.480 -6.262 5.226 1.00 93.31 298 ARG A CA 1
ATOM 2299 C C . ARG A 1 298 ? -1.194 -5.765 5.889 1.00 93.31 298 ARG A C 1
ATOM 2301 O O . ARG A 1 298 ? -1.249 -5.312 7.030 1.00 93.31 298 ARG A O 1
ATOM 2308 N N . TRP A 1 299 ? -0.058 -5.799 5.198 1.00 92.06 299 TRP A N 1
ATOM 2309 C CA . TRP A 1 299 ? 1.235 -5.376 5.749 1.00 92.06 299 TRP A CA 1
ATOM 2310 C C . TRP A 1 299 ? 1.280 -3.890 6.159 1.00 92.06 299 TRP A C 1
ATOM 2312 O O . TRP A 1 299 ? 2.124 -3.507 6.963 1.00 92.06 299 TRP A O 1
ATOM 2322 N N . THR A 1 300 ? 0.346 -3.059 5.679 1.00 93.06 300 THR A N 1
ATOM 2323 C CA . THR A 1 300 ? 0.250 -1.631 6.051 1.00 93.06 300 THR A CA 1
ATOM 2324 C C . THR A 1 300 ? -0.391 -1.386 7.411 1.00 93.06 300 THR A C 1
ATOM 2326 O O . THR A 1 300 ? -0.268 -0.294 7.975 1.00 93.06 300 THR A O 1
ATOM 2329 N N . PHE A 1 301 ? -1.124 -2.368 7.932 1.00 92.81 301 PHE A N 1
ATOM 2330 C CA . PHE A 1 301 ? -1.895 -2.205 9.153 1.00 92.81 301 PHE A CA 1
ATOM 2331 C C . PHE A 1 301 ? -0.978 -2.343 10.377 1.00 92.81 301 PHE A C 1
ATOM 2333 O O . PHE A 1 301 ? -0.062 -3.172 10.364 1.00 92.81 301 PHE A O 1
ATOM 2340 N N . PRO A 1 302 ? -1.230 -1.587 11.462 1.00 87.06 302 PRO A N 1
ATOM 2341 C CA . PRO A 1 302 ? -0.463 -1.714 12.696 1.00 87.06 302 PRO A CA 1
ATOM 2342 C C . PRO A 1 302 ? -0.458 -3.154 13.235 1.00 87.06 302 PRO A C 1
ATOM 2344 O O . PRO A 1 302 ? -1.484 -3.836 13.206 1.00 87.06 302 PRO A O 1
ATOM 2347 N N . ALA A 1 303 ? 0.691 -3.595 13.752 1.00 76.38 303 ALA A N 1
ATOM 2348 C CA . ALA A 1 303 ? 0.846 -4.877 14.452 1.00 76.38 303 ALA A CA 1
ATOM 2349 C C . ALA A 1 303 ? 0.255 -4.858 15.877 1.00 76.38 303 ALA A C 1
ATOM 2351 O O . ALA A 1 303 ? 0.115 -3.773 16.486 1.00 76.38 303 ALA A O 1
#

Foldseek 3Di:
DDDDDDDDDDDDDDDDDDPPDDDDDDDDDDDDDDDDDDDDDDDDDDDDDPPPPPVVVVVVVVVVVVVVVVLQVVLPDDDDDDQDAWDDPDDDDPFDDPPPPVDPPDPFQKDWRDAAFFKTKIFGDQPPPDVPPDDGFWKFKFKQDPLVRDDRVRTDTPDTGRHRMDMGGRDQGQDKMKMWMATPVGRVPITIDIDGHHATAQQRHPQNLVLLSVCVPPLVVQLLCLCVVPVPPLQSSLVSSCVPRVGDSQLSSLSNQLVSQLCNFPVVQVPPVPDPSSVVRSVPGRVVSSCNNNVHDPVSHHD

pLDDT: mean 76.23, std 24.73, range [28.97, 98.62]